Protein AF-A0A7S4I5E7-F1 (afdb_monomer_lite)

Secondary structure (DSSP, 8-state):
---------TTS----------SSSSHHHHHHHHT-SS--EEEEE-S-HHHHHHHHHHHHHHHS-SPPBPPPPHHHH----HHHHHHHH---HHHHHHHHHHHHHTTSB-TT--B-SS--HHHHHHHHHHHHTTSTTHHHHHHHHHHHHHHHHHHTTHHHHHHHGGGS-HHHHHHHHHTT-EEEEETTEEEEEEEBPPSS-SSTT----EEEEEEEE-------TTSPPPPPPTTTTTT-HHHHHHHHHHHHHHHHHHHHHHHHHH--TT-HHHHHHHHHHHHHHHHHHHHHHHHHHHHHHHHHHHHHHHHHHHHH--

Radius of gyration: 22.52 Å; chains: 1; bounding box: 52×60×61 Å

Foldseek 3Di:
DDDFDFDDDPPDPDGDTDDDDDDCDAPVNQCCVQPNDDAQEAEDEDADPLVVLVVQVVCCVVPVDGFAWFDFDQVQFFFDDLVLCCPQLVDDSVVSVVQQVLCCVLVQAPPRRQGDLPQDLVNSLVSSLVRLVPDPCSVRCVVSVVRNSVSSLCRSGVNVCVVQPPLDDSVVSSSCSVSVWDWAAQPSKIKTKIKTDADPDPDPPHRHHIYMYIYIGADFPDQDPVNDGDPQPVQRRHDCPLPVLSVRLSVQLVVLVVQLVVLVVPDDPPDPVSVVSNVVSVVSNVVSSVVNVVCVVVVVVVSHVVSVVVVVVVVVVD

InterPro domains:
  IPR005956 4-hydroxyphenylpyruvate dioxygenase [PTHR11959] (26-259)
  IPR029068 Glyoxalase/Bleomycin resistance protein/Dihydroxybiphenyl dioxygenase [G3DSA:3.10.180.10] (6-111)
  IPR029068 Glyoxalase/Bleomycin resistance protein/Dihydroxybiphenyl dioxygenase [G3DSA:3.10.180.10] (128-261)
  IPR029068 Glyoxalase/Bleomycin resistance protein/Dihydroxybiphenyl dioxygenase [SSF54593] (5-78)
  IPR029068 Glyoxalase/Bleomycin resistance protein/Dihydroxybiphenyl dioxygenase [SSF54593] (143-248)

Structure (mmCIF, N/CA/C/O backbone):
data_AF-A0A7S4I5E7-F1
#
_entry.id   AF-A0A7S4I5E7-F1
#
loop_
_atom_site.group_PDB
_atom_site.id
_atom_site.type_symbol
_atom_site.label_atom_id
_atom_site.label_alt_id
_atom_site.label_comp_id
_atom_site.label_asym_id
_atom_site.label_entity_id
_atom_site.label_seq_id
_atom_site.pdbx_PDB_ins_code
_atom_site.Cartn_x
_atom_site.Cartn_y
_atom_site.Cartn_z
_atom_site.occupancy
_atom_site.B_iso_or_equiv
_atom_site.auth_seq_id
_atom_site.auth_comp_id
_atom_site.auth_asym_id
_atom_site.auth_atom_id
_atom_site.pdbx_PDB_model_num
ATOM 1 N N . HIS A 1 1 ? 25.637 11.571 -1.820 1.00 34.38 1 HIS A N 1
ATOM 2 C CA . HIS A 1 1 ? 24.704 10.483 -2.169 1.00 34.38 1 HIS A CA 1
ATOM 3 C C . HIS A 1 1 ? 24.007 10.862 -3.468 1.00 34.38 1 HIS A C 1
ATOM 5 O O . HIS A 1 1 ? 23.623 12.015 -3.569 1.00 34.38 1 HIS A O 1
ATOM 11 N N . SER A 1 2 ? 23.946 9.930 -4.429 1.00 30.38 2 SER A N 1
ATOM 12 C CA . SER A 1 2 ? 23.277 10.006 -5.747 1.00 30.38 2 SER A CA 1
ATOM 13 C C . SER A 1 2 ? 23.685 11.178 -6.659 1.00 30.38 2 SER A C 1
ATOM 15 O O . SER A 1 2 ? 23.324 12.320 -6.409 1.00 30.38 2 SER A O 1
ATOM 17 N N . GLN A 1 3 ? 24.405 10.905 -7.752 1.00 32.56 3 GLN A N 1
ATOM 18 C CA . GLN A 1 3 ? 24.557 11.865 -8.855 1.00 32.56 3 GLN A CA 1
ATOM 19 C C . GLN A 1 3 ? 23.756 11.366 -10.058 1.00 32.56 3 GLN A C 1
ATOM 21 O O . GLN A 1 3 ? 23.993 10.269 -10.556 1.00 32.56 3 GLN A O 1
ATOM 26 N N . HIS A 1 4 ? 22.787 12.176 -10.483 1.00 36.50 4 HIS A N 1
ATOM 27 C CA . HIS A 1 4 ? 21.969 11.958 -11.669 1.00 36.50 4 HIS A CA 1
ATOM 28 C C . HIS A 1 4 ? 22.672 12.573 -12.884 1.00 36.50 4 HIS A C 1
ATOM 30 O O . HIS A 1 4 ? 23.006 13.755 -12.859 1.00 36.50 4 HIS A O 1
ATOM 36 N N . LEU A 1 5 ? 22.870 11.801 -13.955 1.00 34.06 5 LEU A N 1
ATOM 37 C CA . LEU A 1 5 ? 23.228 12.346 -15.266 1.00 34.06 5 LEU A CA 1
ATOM 38 C C . LEU A 1 5 ? 22.037 12.161 -16.210 1.00 34.06 5 LEU A C 1
ATOM 40 O O . LEU A 1 5 ? 21.668 11.036 -16.534 1.00 34.06 5 LEU A O 1
ATOM 44 N N . MET A 1 6 ? 21.438 13.275 -16.627 1.00 38.25 6 MET A N 1
ATOM 45 C CA . MET A 1 6 ? 20.326 13.332 -17.575 1.00 38.25 6 MET A CA 1
ATOM 46 C C . MET A 1 6 ? 20.884 13.632 -18.973 1.00 38.25 6 MET A C 1
ATOM 48 O O . MET A 1 6 ? 21.495 14.676 -19.184 1.00 38.25 6 MET A O 1
ATOM 52 N N . LEU A 1 7 ? 20.675 12.737 -19.941 1.00 31.12 7 LEU A N 1
ATOM 53 C CA . LEU A 1 7 ? 20.950 13.000 -21.358 1.00 31.12 7 LEU A CA 1
ATOM 54 C C . LEU A 1 7 ? 19.618 13.193 -22.086 1.00 31.12 7 LEU A C 1
ATOM 56 O O . LEU A 1 7 ? 18.922 12.228 -22.384 1.00 31.12 7 LEU A O 1
ATOM 60 N N . VAL A 1 8 ? 19.259 14.449 -22.363 1.00 33.78 8 VAL A N 1
ATOM 61 C CA . VAL A 1 8 ? 18.065 14.805 -23.145 1.00 33.78 8 VAL A CA 1
ATOM 62 C C . VAL A 1 8 ? 18.442 14.901 -24.622 1.00 33.78 8 VAL A C 1
ATOM 64 O O . VAL A 1 8 ? 19.330 15.671 -24.986 1.00 33.78 8 VAL A O 1
ATOM 67 N N . ARG A 1 9 ? 17.745 14.160 -25.495 1.00 29.86 9 ARG A N 1
ATOM 68 C CA . ARG A 1 9 ? 17.663 14.488 -26.930 1.00 29.86 9 ARG A CA 1
ATOM 69 C C . ARG A 1 9 ? 16.256 14.991 -27.273 1.00 29.86 9 ARG A C 1
ATOM 71 O O . ARG A 1 9 ? 15.293 14.473 -26.717 1.00 29.86 9 ARG A O 1
ATOM 78 N N . PRO A 1 10 ? 16.104 15.952 -28.204 1.00 33.91 10 PRO A N 1
ATOM 79 C CA . PRO A 1 10 ? 14.892 16.774 -28.278 1.00 33.91 10 PRO A CA 1
ATOM 80 C C . PRO A 1 10 ? 13.660 16.081 -28.880 1.00 33.91 10 PRO A C 1
ATOM 82 O O . PRO A 1 10 ? 12.556 16.572 -28.698 1.00 33.91 10 PRO A O 1
ATOM 85 N N . ASN A 1 11 ? 13.817 14.954 -29.589 1.00 35.69 11 ASN A N 1
ATOM 86 C CA . ASN A 1 11 ? 12.761 14.434 -30.479 1.00 35.69 11 ASN A CA 1
ATOM 87 C C . ASN A 1 11 ? 12.315 12.985 -30.196 1.00 35.69 11 ASN A C 1
ATOM 89 O O . ASN A 1 11 ? 11.532 12.425 -30.956 1.00 35.69 11 ASN A O 1
ATOM 93 N N . ALA A 1 12 ? 12.794 12.374 -29.113 1.00 41.22 12 ALA A N 1
ATOM 94 C CA . ALA A 1 12 ? 12.283 11.115 -28.573 1.00 41.22 12 ALA A CA 1
ATOM 95 C C . ALA A 1 12 ? 12.592 11.118 -27.073 1.00 41.22 12 ALA A C 1
ATOM 97 O O . ALA A 1 12 ? 13.759 11.240 -26.702 1.00 41.22 12 ALA A O 1
ATOM 98 N N . ALA A 1 13 ? 11.574 11.047 -26.213 1.00 51.12 13 ALA A N 1
ATOM 99 C CA . ALA A 1 13 ? 11.747 11.117 -24.761 1.00 51.12 13 ALA A CA 1
ATOM 100 C C . ALA A 1 13 ? 12.364 9.811 -24.220 1.00 51.12 13 ALA A C 1
ATOM 102 O O . ALA A 1 13 ? 11.679 8.969 -23.648 1.00 51.12 13 ALA A O 1
ATOM 103 N N . ILE A 1 14 ? 13.662 9.619 -24.460 1.00 54.78 14 ILE A N 1
ATOM 104 C CA . ILE A 1 14 ? 14.456 8.519 -23.917 1.00 54.78 14 ILE A CA 1
ATOM 105 C C . ILE A 1 14 ? 15.093 9.014 -22.620 1.00 54.78 14 ILE A C 1
ATOM 107 O O . ILE A 1 14 ? 15.873 9.965 -22.636 1.00 54.78 14 ILE A O 1
ATOM 111 N N . TYR A 1 15 ? 14.781 8.345 -21.513 1.00 55.97 15 TYR A N 1
ATOM 112 C CA . TYR A 1 15 ? 15.416 8.575 -20.219 1.00 55.97 15 TYR A CA 1
ATOM 113 C C . TYR A 1 15 ? 16.341 7.399 -19.909 1.00 55.97 15 TYR A C 1
ATOM 115 O O . TYR A 1 15 ? 15.897 6.253 -19.882 1.00 55.97 15 TYR A O 1
ATOM 123 N N . ILE A 1 16 ? 17.630 7.678 -19.699 1.00 60.75 16 ILE A N 1
ATOM 124 C CA . ILE A 1 16 ? 18.623 6.685 -19.273 1.00 60.75 16 ILE A CA 1
ATOM 125 C C . ILE A 1 16 ? 19.141 7.110 -17.906 1.00 60.75 16 ILE A C 1
ATOM 127 O O . ILE A 1 16 ? 19.668 8.213 -17.764 1.00 60.75 16 ILE A O 1
ATOM 131 N N . TYR A 1 17 ? 19.007 6.223 -16.923 1.00 62.16 17 TYR A N 1
ATOM 132 C CA . TYR A 1 17 ? 19.547 6.412 -15.581 1.00 62.16 17 TYR A CA 1
ATOM 133 C C . TYR A 1 17 ? 20.790 5.551 -15.400 1.00 62.16 17 TYR A C 1
ATOM 135 O O . TYR A 1 17 ? 20.794 4.369 -15.743 1.00 62.16 17 TYR A O 1
ATOM 143 N N . LEU A 1 18 ? 21.842 6.153 -14.849 1.00 57.03 18 LEU A N 1
ATOM 144 C CA . LEU A 1 18 ? 23.072 5.459 -14.492 1.00 57.03 18 LEU A CA 1
ATOM 145 C C . LEU A 1 18 ? 23.229 5.454 -12.972 1.00 57.03 18 LEU A C 1
ATOM 147 O O . LEU A 1 18 ? 23.254 6.512 -12.344 1.00 57.03 18 LEU A O 1
ATOM 151 N N . TYR A 1 19 ? 23.383 4.265 -12.396 1.00 58.91 19 TYR A N 1
ATOM 152 C CA . TYR A 1 19 ? 23.710 4.101 -10.985 1.00 58.91 19 TYR A CA 1
ATOM 153 C C . TYR A 1 19 ? 25.221 3.925 -10.831 1.00 58.91 19 TYR A C 1
ATOM 155 O O . TYR A 1 19 ? 25.800 2.983 -11.367 1.00 58.91 19 TYR A O 1
ATOM 163 N N . ILE A 1 20 ? 25.861 4.834 -10.090 1.00 56.97 20 ILE A N 1
ATOM 164 C CA . ILE A 1 20 ? 27.284 4.745 -9.735 1.00 56.97 20 ILE A CA 1
ATOM 165 C C . ILE A 1 20 ? 27.382 4.405 -8.249 1.00 56.97 20 ILE A C 1
ATOM 167 O O . ILE A 1 20 ? 26.775 5.068 -7.404 1.00 56.97 20 ILE A O 1
ATOM 171 N N . TYR A 1 21 ? 28.133 3.352 -7.935 1.00 59.72 21 TYR A N 1
ATOM 172 C CA . TYR A 1 21 ? 28.206 2.778 -6.598 1.00 59.72 21 TYR A CA 1
ATOM 173 C C . TYR A 1 21 ? 29.503 3.146 -5.862 1.00 59.72 21 TYR A C 1
ATOM 175 O O . TYR A 1 21 ? 30.552 3.270 -6.485 1.00 59.72 21 TYR A O 1
ATOM 183 N N . CYS A 1 22 ? 29.421 3.348 -4.539 1.00 51.34 22 CYS A N 1
ATOM 184 C CA . CYS A 1 22 ? 30.517 3.904 -3.727 1.00 51.34 22 CYS A CA 1
ATOM 185 C C . CYS A 1 22 ? 30.681 3.253 -2.328 1.00 51.34 22 CYS A C 1
ATOM 187 O O . CYS A 1 22 ? 31.358 3.818 -1.473 1.00 51.34 22 CYS A O 1
ATOM 189 N N . ALA A 1 23 ? 30.047 2.105 -2.057 1.00 54.88 23 ALA A N 1
ATOM 190 C CA . ALA A 1 23 ? 30.185 1.348 -0.794 1.00 54.88 23 ALA A CA 1
ATOM 191 C C . ALA A 1 23 ? 30.368 -0.156 -1.101 1.00 54.88 23 ALA A C 1
ATOM 193 O O . ALA A 1 23 ? 30.730 -0.449 -2.225 1.00 54.88 23 ALA A O 1
ATOM 194 N N . SER A 1 24 ? 30.180 -1.101 -0.171 1.00 54.22 24 SER A N 1
ATOM 195 C CA . SER A 1 24 ? 30.329 -2.557 -0.434 1.00 54.22 24 SER A CA 1
ATOM 196 C C . SER A 1 24 ? 29.194 -3.425 0.141 1.00 54.22 24 SER A C 1
ATOM 198 O O . SER A 1 24 ? 29.346 -4.622 0.334 1.00 54.22 24 SER A O 1
ATOM 200 N N . THR A 1 25 ? 28.052 -2.828 0.488 1.00 53.81 25 THR A N 1
ATOM 201 C CA . THR A 1 25 ? 26.982 -3.473 1.278 1.00 53.81 25 THR A CA 1
ATOM 202 C C . THR A 1 25 ? 25.554 -3.177 0.791 1.00 53.81 25 THR A C 1
ATOM 204 O O . THR A 1 25 ? 24.638 -3.080 1.600 1.00 53.81 25 THR A O 1
ATOM 207 N N . ARG A 1 26 ? 25.315 -2.975 -0.514 1.00 61.56 26 ARG A N 1
ATOM 208 C CA . ARG A 1 26 ? 23.957 -2.686 -1.041 1.00 61.56 26 ARG A CA 1
ATOM 209 C C . ARG A 1 26 ? 23.654 -3.435 -2.336 1.00 61.56 26 ARG A C 1
ATOM 211 O O . ARG A 1 26 ? 24.582 -3.796 -3.042 1.00 61.56 26 ARG A O 1
ATOM 218 N N . HIS A 1 27 ? 22.374 -3.548 -2.693 1.00 67.12 27 HIS A N 1
ATOM 219 C CA . HIS A 1 27 ? 21.864 -4.214 -3.907 1.00 67.12 27 HIS A CA 1
ATOM 220 C C . HIS A 1 27 ? 22.622 -3.892 -5.212 1.00 67.12 27 HIS A C 1
ATOM 222 O O . HIS A 1 27 ? 22.814 -4.760 -6.056 1.00 67.12 27 HIS A O 1
ATOM 228 N N . VAL A 1 28 ? 23.076 -2.649 -5.417 1.00 69.31 28 VAL A N 1
ATOM 229 C CA . VAL A 1 28 ? 23.852 -2.296 -6.627 1.00 69.31 28 VAL A CA 1
ATOM 230 C C . VAL A 1 28 ? 25.225 -2.986 -6.640 1.00 69.31 28 VAL A C 1
ATOM 232 O O . VAL A 1 28 ? 25.733 -3.302 -7.708 1.00 69.31 28 VAL A O 1
ATOM 235 N N . HIS A 1 29 ? 25.811 -3.257 -5.470 1.00 72.06 29 HIS A N 1
ATOM 236 C CA . HIS A 1 29 ? 27.037 -4.045 -5.349 1.00 72.06 29 HIS A CA 1
ATOM 237 C C . HIS A 1 29 ? 26.821 -5.482 -5.805 1.00 72.06 29 HIS A C 1
ATOM 239 O O . HIS A 1 29 ? 27.542 -5.919 -6.689 1.00 72.06 29 HIS A O 1
ATOM 245 N N . GLY A 1 30 ? 25.803 -6.158 -5.255 1.00 71.56 30 GLY A N 1
ATOM 246 C CA . GLY A 1 30 ? 25.497 -7.551 -5.591 1.00 71.56 30 GLY A CA 1
ATOM 247 C C . GLY A 1 30 ? 25.260 -7.717 -7.088 1.00 71.56 30 GLY A C 1
ATOM 248 O O . GLY A 1 30 ? 25.891 -8.550 -7.728 1.00 71.56 30 GLY A O 1
ATOM 249 N N . PHE A 1 31 ? 24.471 -6.817 -7.685 1.00 76.88 31 PHE A N 1
ATOM 250 C CA . PHE A 1 31 ? 24.260 -6.808 -9.133 1.00 76.88 31 PHE A CA 1
ATOM 251 C C . PHE A 1 31 ? 25.575 -6.668 -9.924 1.00 76.88 31 PHE A C 1
ATOM 253 O O . PHE A 1 31 ? 25.789 -7.371 -10.909 1.00 76.88 31 PHE A O 1
ATOM 260 N N . LEU A 1 32 ? 26.477 -5.772 -9.508 1.00 82.00 32 LEU A N 1
ATOM 261 C CA . LEU A 1 32 ? 27.775 -5.595 -10.168 1.00 82.00 32 LEU A CA 1
ATOM 262 C C . LEU A 1 32 ? 28.724 -6.783 -9.948 1.00 82.00 32 LEU A C 1
ATOM 264 O O . LEU A 1 32 ? 29.524 -7.065 -10.836 1.00 82.00 32 LEU A O 1
ATOM 268 N N . GLU A 1 33 ? 28.661 -7.453 -8.799 1.00 82.38 33 GLU A N 1
ATOM 269 C CA . GLU A 1 33 ? 29.473 -8.637 -8.500 1.00 82.38 33 GLU A CA 1
ATOM 270 C C . GLU A 1 33 ? 29.021 -9.858 -9.311 1.00 82.38 33 GLU A C 1
ATOM 272 O O . GLU A 1 33 ? 29.860 -10.561 -9.872 1.00 82.38 33 GLU A O 1
ATOM 277 N N . GLU A 1 34 ? 27.710 -10.087 -9.414 1.00 83.00 34 GLU A N 1
ATOM 278 C CA . GLU A 1 34 ? 27.147 -11.274 -10.068 1.00 83.00 34 GLU A CA 1
ATOM 279 C C . GLU A 1 34 ? 26.972 -11.106 -11.586 1.00 83.00 34 GLU A C 1
ATOM 281 O O . GLU A 1 34 ? 27.219 -12.043 -12.353 1.00 83.00 34 GLU A O 1
ATOM 286 N N . ILE A 1 35 ? 26.565 -9.915 -12.043 1.00 84.25 35 ILE A N 1
ATOM 287 C CA . ILE A 1 35 ? 26.250 -9.644 -13.458 1.00 84.25 35 ILE A CA 1
ATOM 288 C C . ILE A 1 35 ? 27.310 -8.763 -14.129 1.00 84.25 35 ILE A C 1
ATOM 290 O O . ILE A 1 35 ? 27.586 -8.923 -15.321 1.00 84.25 35 ILE A O 1
ATOM 294 N N . GLY A 1 36 ? 27.916 -7.834 -13.389 1.00 85.06 36 GLY A N 1
ATOM 295 C CA . GLY A 1 36 ? 28.775 -6.789 -13.948 1.00 85.06 36 GLY A CA 1
ATOM 296 C C . GLY A 1 36 ? 27.988 -5.566 -14.428 1.00 85.06 36 GLY A C 1
ATOM 297 O O . GLY A 1 36 ? 26.861 -5.307 -14.009 1.00 85.06 36 GLY A O 1
ATOM 298 N N . GLN A 1 37 ? 28.595 -4.757 -15.302 1.00 83.56 37 GLN A N 1
ATOM 299 C CA . GLN A 1 37 ? 27.922 -3.579 -15.861 1.00 83.56 37 GLN A CA 1
ATOM 300 C C . GLN A 1 37 ? 26.792 -3.999 -16.808 1.00 83.56 37 GLN A C 1
ATOM 302 O O . GLN A 1 37 ? 27.022 -4.730 -17.770 1.00 83.56 37 GLN A O 1
ATOM 307 N N . GLY A 1 38 ? 25.581 -3.493 -16.575 1.00 85.00 38 GLY A N 1
ATOM 308 C CA . GLY A 1 38 ? 24.421 -3.852 -17.385 1.00 85.00 38 GLY A CA 1
ATOM 309 C C . GLY A 1 38 ? 23.173 -3.033 -17.073 1.00 85.00 38 GLY A C 1
ATOM 310 O O . GLY A 1 38 ? 23.188 -2.120 -16.246 1.00 85.00 38 GLY A O 1
ATOM 311 N N . VAL A 1 39 ? 22.084 -3.366 -17.767 1.00 84.94 39 VAL A N 1
ATOM 312 C CA . VAL A 1 39 ? 20.761 -2.778 -17.525 1.00 84.94 39 VAL A CA 1
ATOM 313 C C . VAL A 1 39 ? 20.154 -3.438 -16.292 1.00 84.94 39 VAL A C 1
ATOM 315 O O . VAL A 1 39 ? 19.868 -4.631 -16.312 1.00 84.94 39 VAL A O 1
ATOM 318 N N . GLN A 1 40 ? 19.946 -2.655 -15.235 1.00 83.75 40 GLN A N 1
ATOM 319 C CA . GLN A 1 40 ? 19.322 -3.143 -14.005 1.00 83.75 40 GLN A CA 1
ATOM 320 C C . GLN A 1 40 ? 17.802 -3.269 -14.145 1.00 83.75 40 GLN A C 1
ATOM 322 O O . GLN A 1 40 ? 17.226 -4.266 -13.726 1.00 83.75 40 GLN A O 1
ATOM 327 N N . HIS A 1 41 ? 17.141 -2.273 -14.734 1.00 86.69 41 HIS A N 1
ATOM 328 C CA . HIS A 1 41 ? 15.711 -2.346 -15.004 1.00 86.69 41 HIS A CA 1
ATOM 329 C C . HIS A 1 41 ? 15.303 -1.512 -16.211 1.00 86.69 41 HIS A C 1
ATOM 331 O O . HIS A 1 41 ? 16.033 -0.624 -16.656 1.00 86.69 41 HIS A O 1
ATOM 337 N N . VAL A 1 42 ? 14.115 -1.815 -16.734 1.00 87.75 42 VAL A N 1
ATOM 338 C CA . VAL A 1 42 ? 13.454 -1.050 -17.794 1.00 87.75 42 VAL A CA 1
ATOM 339 C C . VAL A 1 42 ? 12.090 -0.604 -17.288 1.00 87.75 42 VAL A C 1
ATOM 341 O O . VAL A 1 42 ? 11.285 -1.438 -16.875 1.00 87.75 42 VAL A O 1
ATOM 344 N N . ALA A 1 43 ? 11.836 0.703 -17.348 1.00 87.00 43 ALA A N 1
ATOM 345 C CA . ALA A 1 43 ? 10.553 1.291 -16.995 1.00 87.00 43 ALA A CA 1
ATOM 346 C C . ALA A 1 43 ? 9.640 1.395 -18.222 1.00 87.00 43 ALA A C 1
ATOM 348 O O . ALA A 1 43 ? 10.002 2.009 -19.228 1.00 87.00 43 ALA A O 1
ATOM 349 N N . SER A 1 44 ? 8.443 0.822 -18.130 1.00 89.94 44 SER A N 1
ATOM 350 C CA . SER A 1 44 ? 7.410 0.892 -19.159 1.00 89.94 44 SER A CA 1
ATOM 351 C C . SER A 1 44 ? 6.206 1.682 -18.659 1.00 89.94 44 SER A C 1
ATOM 353 O O . SER A 1 44 ? 5.701 1.454 -17.560 1.00 89.94 44 SER A O 1
ATOM 355 N N . ARG A 1 45 ? 5.717 2.621 -19.470 1.00 88.56 45 ARG A N 1
ATOM 356 C CA . ARG A 1 45 ? 4.509 3.381 -19.143 1.00 88.56 45 ARG A CA 1
ATOM 357 C C . ARG A 1 45 ? 3.260 2.561 -19.461 1.00 88.56 45 ARG A C 1
ATOM 359 O O . ARG A 1 45 ? 3.180 1.947 -20.522 1.00 88.56 45 ARG A O 1
ATOM 366 N N . VAL A 1 46 ? 2.269 2.628 -18.579 1.00 92.50 46 VAL A N 1
ATOM 367 C CA . VAL A 1 46 ? 0.922 2.082 -18.781 1.00 92.50 46 VAL A CA 1
ATOM 368 C C . VAL A 1 46 ? -0.138 3.142 -18.472 1.00 92.50 46 VAL A C 1
ATOM 370 O O . VAL A 1 46 ? 0.118 4.083 -17.719 1.00 92.50 46 VAL A O 1
ATOM 373 N N . ASP A 1 47 ? -1.321 2.993 -19.066 1.00 90.06 47 ASP A N 1
ATOM 374 C CA . ASP A 1 47 ? -2.420 3.957 -18.902 1.00 90.06 47 ASP A CA 1
ATOM 375 C C . ASP A 1 47 ? -3.217 3.733 -17.611 1.00 90.06 47 ASP A C 1
ATOM 377 O O . ASP A 1 47 ? -3.628 4.691 -16.965 1.00 90.06 47 ASP A O 1
ATOM 381 N N . ASP A 1 48 ? -3.398 2.469 -17.223 1.00 94.19 48 ASP A N 1
ATOM 382 C CA . ASP A 1 48 ? -4.097 2.041 -16.009 1.00 94.19 48 ASP A CA 1
ATOM 383 C C . ASP A 1 48 ? -3.236 1.008 -15.275 1.00 94.19 48 ASP A C 1
ATOM 385 O O . ASP A 1 48 ? -3.277 -0.193 -15.567 1.00 94.19 48 ASP A O 1
ATOM 389 N N . LEU A 1 49 ? -2.404 1.492 -14.351 1.00 95.62 49 LEU A N 1
ATOM 390 C CA . LEU A 1 49 ? -1.471 0.664 -13.597 1.00 95.62 49 LEU A CA 1
ATOM 391 C C . LEU A 1 49 ? -2.203 -0.259 -12.624 1.00 95.62 49 LEU A C 1
ATOM 393 O O . LEU A 1 49 ? -1.832 -1.425 -12.513 1.00 95.62 49 LEU A O 1
ATOM 397 N N . VAL A 1 50 ? -3.261 0.223 -11.965 1.00 96.38 50 VAL A N 1
ATOM 398 C CA . VAL A 1 50 ? -4.051 -0.586 -11.024 1.00 96.38 50 VAL A CA 1
ATOM 399 C C . VAL A 1 50 ? -4.663 -1.779 -11.751 1.00 96.38 50 VAL A C 1
ATOM 401 O O . VAL A 1 50 ? -4.451 -2.921 -11.340 1.00 96.38 50 VAL A O 1
ATOM 404 N N . GLY A 1 51 ? -5.356 -1.547 -12.867 1.00 96.88 51 GLY A N 1
ATOM 405 C CA . GLY A 1 51 ? -5.930 -2.629 -13.660 1.00 96.88 51 GLY A CA 1
ATOM 406 C C . GLY A 1 51 ? -4.871 -3.513 -14.315 1.00 96.88 51 GLY A C 1
ATOM 407 O O . GLY A 1 51 ? -5.065 -4.725 -14.405 1.00 96.88 51 GLY A O 1
ATOM 408 N N . PHE A 1 52 ? -3.735 -2.955 -14.749 1.00 96.62 52 PHE A N 1
ATOM 409 C CA . PHE A 1 52 ? -2.617 -3.737 -15.290 1.00 96.62 52 PHE A CA 1
ATOM 410 C C . PHE A 1 52 ? -2.073 -4.743 -14.270 1.00 96.62 52 PHE A C 1
ATOM 412 O O . PHE A 1 52 ? -1.980 -5.935 -14.575 1.00 96.62 52 PHE A O 1
ATOM 419 N N . VAL A 1 53 ? -1.770 -4.285 -13.054 1.00 96.38 53 VAL A N 1
ATOM 420 C CA . VAL A 1 53 ? -1.249 -5.139 -11.979 1.00 96.38 53 VAL A CA 1
ATOM 421 C C . VAL A 1 53 ? -2.300 -6.148 -11.534 1.00 96.38 53 VAL A C 1
ATOM 423 O O . VAL A 1 53 ? -1.981 -7.329 -11.390 1.00 96.38 53 VAL A O 1
ATOM 426 N N . GLN A 1 54 ? -3.559 -5.723 -11.400 1.00 96.06 54 GLN A N 1
ATOM 427 C CA . GLN A 1 54 ? -4.658 -6.608 -11.021 1.00 96.06 54 GLN A CA 1
ATOM 428 C C . GLN A 1 54 ? -4.814 -7.756 -12.026 1.00 96.06 54 GLN A C 1
ATOM 430 O O . GLN A 1 54 ? -4.839 -8.916 -11.622 1.00 96.06 54 GLN A O 1
ATOM 435 N N . ARG A 1 55 ? -4.805 -7.463 -13.335 1.00 95.94 55 ARG A N 1
ATOM 436 C CA . ARG A 1 55 ? -4.831 -8.496 -14.386 1.00 95.94 55 ARG A CA 1
ATOM 437 C C . ARG A 1 55 ? -3.632 -9.437 -14.299 1.00 95.94 55 ARG A C 1
ATOM 439 O O . ARG A 1 55 ? -3.807 -10.641 -14.460 1.00 95.94 55 ARG A O 1
ATOM 446 N N . GLY A 1 56 ? -2.435 -8.912 -14.033 1.00 95.00 56 GLY A N 1
ATOM 447 C CA . GLY A 1 56 ? -1.232 -9.727 -13.846 1.00 95.00 56 GLY A CA 1
ATOM 448 C C . GLY A 1 56 ? -1.337 -10.671 -12.643 1.00 95.00 56 GLY A C 1
ATOM 449 O O . GLY A 1 56 ? -1.039 -11.860 -12.755 1.00 95.00 56 GLY A O 1
ATOM 450 N N . ASN A 1 57 ? -1.821 -10.165 -11.508 1.00 94.81 57 ASN A N 1
ATOM 451 C CA . ASN A 1 57 ? -2.051 -10.955 -10.299 1.00 94.81 57 ASN A CA 1
ATOM 452 C C . ASN A 1 57 ? -3.146 -12.012 -10.499 1.00 94.81 57 ASN A C 1
ATOM 454 O O . ASN A 1 57 ? -2.978 -13.155 -10.070 1.00 94.81 57 ASN A O 1
ATOM 458 N N . ASP A 1 58 ? -4.241 -11.658 -11.172 1.00 95.38 58 ASP A N 1
ATOM 459 C CA . ASP A 1 58 ? -5.333 -12.581 -11.477 1.00 95.38 58 ASP A CA 1
ATOM 460 C C . ASP A 1 58 ? -4.887 -13.687 -12.425 1.00 95.38 58 ASP A C 1
ATOM 462 O O . ASP A 1 58 ? -5.149 -14.858 -12.149 1.00 95.38 58 ASP A O 1
ATOM 466 N N . TYR A 1 59 ? -4.155 -13.336 -13.486 1.00 96.25 59 TYR A N 1
ATOM 467 C CA . TYR A 1 59 ? -3.574 -14.308 -14.405 1.00 96.25 59 TYR A CA 1
ATOM 468 C C . TYR A 1 59 ? -2.694 -15.303 -13.646 1.00 96.25 59 TYR A C 1
ATOM 470 O O . TYR A 1 59 ? -2.947 -16.502 -13.718 1.00 96.25 59 TYR A O 1
ATOM 478 N N . ARG A 1 60 ? -1.755 -14.814 -12.823 1.00 94.38 60 ARG A N 1
ATOM 479 C CA . ARG A 1 60 ? -0.874 -15.666 -12.010 1.00 94.38 60 ARG A CA 1
ATOM 480 C C . ARG A 1 60 ? -1.639 -16.578 -11.062 1.00 94.38 60 ARG A C 1
ATOM 482 O O . ARG A 1 60 ? -1.287 -17.741 -10.913 1.00 94.38 60 ARG A O 1
ATOM 489 N N . ARG A 1 61 ? -2.693 -16.075 -10.421 1.00 93.88 61 ARG A N 1
ATOM 490 C CA . ARG A 1 61 ? -3.534 -16.877 -9.523 1.00 93.88 61 ARG A CA 1
ATOM 491 C C . ARG A 1 61 ? -4.273 -17.997 -10.260 1.00 93.88 61 ARG A C 1
ATOM 493 O O . ARG A 1 61 ? -4.478 -19.055 -9.677 1.00 93.88 61 ARG A O 1
ATOM 500 N N . ILE A 1 62 ? -4.687 -17.761 -11.504 1.00 95.88 62 ILE A N 1
ATOM 501 C CA . ILE A 1 62 ? -5.436 -18.729 -12.316 1.00 95.88 62 ILE A CA 1
ATOM 502 C C . ILE A 1 62 ? -4.503 -19.767 -12.948 1.00 95.88 62 ILE A C 1
ATOM 504 O O . ILE A 1 62 ? -4.825 -20.952 -12.949 1.00 95.88 62 ILE A O 1
ATOM 508 N N . THR A 1 63 ? -3.374 -19.333 -13.508 1.00 96.50 63 THR A N 1
ATOM 509 C CA . T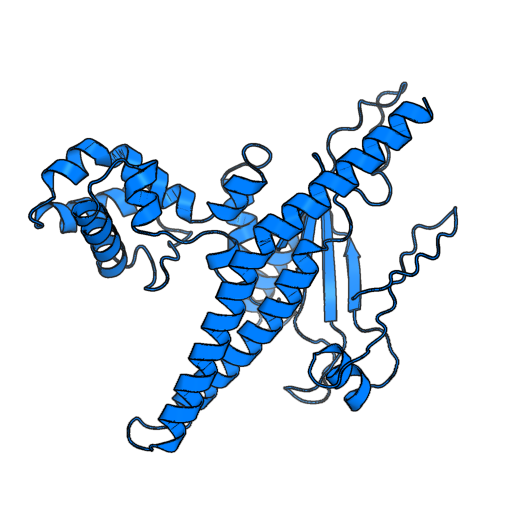HR A 1 63 ? -2.495 -20.187 -14.324 1.00 96.50 63 THR A CA 1
ATOM 510 C C . THR A 1 63 ? -1.298 -20.735 -13.555 1.00 96.50 63 THR A C 1
ATOM 512 O O . THR A 1 63 ? -0.701 -21.715 -13.985 1.00 96.50 63 THR A O 1
ATOM 515 N N . GLY A 1 64 ? -0.929 -20.114 -12.431 1.00 93.00 64 GLY A N 1
ATOM 516 C CA . GLY A 1 64 ? 0.346 -20.356 -11.754 1.00 93.00 64 GLY A CA 1
ATOM 517 C C . GLY A 1 64 ? 1.549 -19.716 -12.459 1.00 93.00 64 GLY A C 1
ATOM 518 O O . GLY A 1 64 ? 2.671 -19.858 -11.983 1.00 93.00 64 GLY A O 1
ATOM 519 N N . GLU A 1 65 ? 1.334 -18.994 -13.564 1.00 90.69 65 GLU A N 1
ATOM 520 C CA . GLU A 1 65 ? 2.383 -18.433 -14.418 1.00 90.69 65 GLU A CA 1
ATOM 521 C C . GLU A 1 65 ? 2.327 -16.900 -14.477 1.00 90.69 65 GLU A C 1
ATOM 523 O O . GLU A 1 65 ? 1.278 -16.283 -14.301 1.00 90.69 65 GLU A O 1
ATOM 528 N N . GLY A 1 66 ? 3.453 -16.263 -14.800 1.00 88.88 66 GLY A N 1
ATOM 529 C CA . GLY A 1 66 ? 3.539 -14.819 -15.032 1.00 88.88 66 GLY A CA 1
ATOM 530 C C . GLY A 1 66 ? 4.427 -14.094 -14.026 1.00 88.88 66 GLY A C 1
ATOM 531 O O . GLY A 1 66 ? 5.176 -14.705 -13.266 1.00 88.88 66 GLY A O 1
ATOM 532 N N . PHE A 1 67 ? 4.367 -12.763 -14.045 1.00 87.94 67 PHE A N 1
ATOM 533 C CA . PHE A 1 67 ? 5.220 -11.936 -13.198 1.00 87.94 67 PHE A CA 1
ATOM 534 C C . PHE A 1 67 ? 4.742 -11.913 -11.744 1.00 87.94 67 PHE A C 1
ATOM 536 O O . PHE A 1 67 ? 3.544 -11.888 -11.441 1.00 87.94 67 PHE A O 1
ATOM 543 N N . THR A 1 68 ? 5.706 -11.848 -10.834 1.00 90.25 68 THR A N 1
ATOM 544 C CA . THR A 1 68 ? 5.490 -11.457 -9.442 1.00 90.25 68 THR A CA 1
ATOM 545 C C . THR A 1 68 ? 5.978 -10.033 -9.242 1.00 90.25 68 THR A C 1
ATOM 547 O O . THR A 1 68 ? 7.016 -9.653 -9.784 1.00 90.25 68 THR A O 1
ATOM 550 N N . PHE A 1 69 ? 5.238 -9.255 -8.461 1.00 91.62 69 PHE A N 1
ATOM 551 C CA . PHE A 1 69 ? 5.620 -7.901 -8.076 1.00 91.62 69 PHE A CA 1
ATOM 552 C C . PHE A 1 69 ? 6.278 -7.905 -6.698 1.00 91.62 69 PHE A C 1
ATOM 554 O O . PHE A 1 69 ? 6.052 -8.822 -5.904 1.00 91.62 69 PHE A O 1
ATOM 561 N N . LEU A 1 70 ? 7.113 -6.901 -6.438 1.00 86.81 70 LEU A N 1
ATOM 562 C CA . LEU A 1 70 ? 7.718 -6.716 -5.126 1.00 86.81 70 LEU A CA 1
ATOM 563 C C . LEU A 1 70 ? 6.647 -6.421 -4.076 1.00 86.81 70 LEU A C 1
ATOM 565 O O . LEU A 1 70 ? 5.665 -5.727 -4.333 1.00 86.81 70 LEU A O 1
ATOM 569 N N . ASN A 1 71 ? 6.869 -6.952 -2.879 1.00 83.50 71 ASN A N 1
ATOM 570 C CA . ASN A 1 71 ? 5.960 -6.805 -1.756 1.00 83.50 71 ASN A CA 1
ATOM 571 C C . ASN A 1 71 ? 6.215 -5.467 -1.051 1.00 83.50 71 ASN A C 1
ATOM 573 O O . ASN A 1 71 ? 7.314 -5.233 -0.544 1.00 83.50 71 ASN A O 1
ATOM 577 N N . ILE A 1 72 ? 5.197 -4.610 -0.982 1.00 84.00 72 ILE A N 1
ATOM 578 C CA . ILE A 1 72 ? 5.265 -3.342 -0.248 1.00 84.00 72 ILE A CA 1
ATOM 579 C C . ILE A 1 72 ? 4.576 -3.513 1.112 1.00 84.00 72 ILE A C 1
ATOM 581 O O . ILE A 1 72 ? 3.427 -3.973 1.157 1.00 84.00 72 ILE A O 1
ATOM 585 N N . PRO A 1 73 ? 5.243 -3.160 2.229 1.00 80.94 73 PRO A N 1
ATOM 586 C CA . PRO A 1 73 ? 4.683 -3.345 3.561 1.00 80.94 73 PRO A CA 1
ATOM 587 C C . PRO A 1 73 ? 3.431 -2.490 3.780 1.00 80.94 73 PRO A C 1
ATOM 589 O O . PRO A 1 73 ? 3.326 -1.358 3.308 1.00 80.94 73 PRO A O 1
ATOM 592 N N . ARG A 1 74 ? 2.489 -3.020 4.566 1.00 86.31 74 ARG A N 1
ATOM 593 C CA . ARG A 1 74 ? 1.211 -2.367 4.894 1.00 86.31 74 ARG A CA 1
ATOM 594 C C . ARG A 1 74 ? 1.372 -0.988 5.533 1.00 86.31 74 ARG A C 1
ATOM 596 O O . ARG A 1 74 ? 0.592 -0.088 5.230 1.00 86.31 74 ARG A O 1
ATOM 603 N N . SER A 1 75 ? 2.410 -0.808 6.342 1.00 80.44 75 SER A N 1
ATOM 604 C CA . SER A 1 75 ? 2.756 0.459 6.992 1.00 80.44 75 SER A CA 1
ATOM 605 C C . SER A 1 75 ? 3.032 1.604 6.015 1.00 80.44 75 SER A C 1
ATOM 607 O O . SER A 1 75 ? 2.765 2.752 6.356 1.00 80.44 75 SER A O 1
ATOM 609 N N . TYR A 1 76 ? 3.482 1.326 4.785 1.00 84.00 76 TYR A N 1
ATOM 610 C CA . TYR A 1 76 ? 3.624 2.363 3.758 1.00 84.00 76 TYR A CA 1
ATOM 611 C C . TYR A 1 76 ? 2.269 3.010 3.426 1.00 84.00 76 TYR A C 1
ATOM 613 O O . TYR A 1 76 ? 2.165 4.227 3.288 1.00 84.00 76 TYR A O 1
ATOM 621 N N . TYR A 1 77 ? 1.214 2.198 3.357 1.00 89.56 77 TYR A N 1
ATOM 622 C CA . TYR A 1 77 ? -0.130 2.634 2.987 1.00 89.56 77 TYR A CA 1
ATOM 623 C C . TYR A 1 77 ? -0.923 3.207 4.155 1.00 89.56 77 TYR A C 1
ATOM 625 O O . TYR A 1 77 ? -1.624 4.212 4.013 1.00 89.56 77 TYR A O 1
ATOM 633 N N . GLY A 1 78 ? -0.823 2.545 5.301 1.00 88.06 78 GLY A N 1
ATOM 634 C CA . GLY A 1 78 ? -1.589 2.844 6.495 1.00 88.06 78 GLY A CA 1
ATOM 635 C C . GLY A 1 78 ? -1.870 1.578 7.296 1.00 88.06 78 GLY A C 1
ATOM 636 O O . GLY A 1 78 ? -2.212 0.524 6.745 1.00 88.06 78 GLY A O 1
ATOM 637 N N . VAL A 1 79 ? -1.714 1.718 8.607 1.00 89.44 79 VAL A N 1
ATOM 638 C CA . VAL A 1 79 ? -2.067 0.734 9.629 1.00 89.44 79 VAL A CA 1
ATOM 639 C C . VAL A 1 79 ? -2.860 1.448 10.713 1.00 89.44 79 VAL A C 1
ATOM 641 O O . VAL A 1 79 ? -2.703 2.651 10.915 1.00 89.44 79 VAL A O 1
ATOM 644 N N . LEU A 1 80 ? -3.751 0.724 11.374 1.00 93.56 80 LEU A N 1
ATOM 645 C CA . LEU A 1 80 ? -4.474 1.216 12.533 1.00 93.56 80 LEU A CA 1
ATOM 646 C C . LEU A 1 80 ? -3.539 1.244 13.747 1.00 93.56 80 LEU A C 1
ATOM 648 O O . LEU A 1 80 ? -2.816 0.283 13.990 1.00 93.56 80 LEU A O 1
ATOM 652 N N . SER A 1 81 ? -3.594 2.318 14.530 1.00 91.12 81 SER A N 1
ATOM 653 C CA . SER A 1 81 ? -2.922 2.408 15.826 1.00 91.12 81 SER A CA 1
ATOM 654 C C . SER A 1 81 ? -3.861 2.979 16.885 1.00 91.12 81 SER A C 1
ATOM 656 O O . SER A 1 81 ? -4.829 3.679 16.562 1.00 91.12 81 SER A O 1
ATOM 658 N N . SER A 1 82 ? -3.558 2.718 18.157 1.00 91.38 82 SER A N 1
ATOM 659 C CA . SER A 1 82 ? -4.286 3.316 19.280 1.00 91.38 82 SER A CA 1
ATOM 660 C C . SER A 1 82 ? -4.204 4.841 19.266 1.00 91.38 82 SER A C 1
ATOM 662 O O . SER A 1 82 ? -5.203 5.504 19.516 1.00 91.38 82 SER A O 1
ATOM 664 N N . GLU A 1 83 ? -3.053 5.407 18.890 1.00 90.88 83 GLU A N 1
ATOM 665 C CA . GLU A 1 83 ? -2.873 6.858 18.733 1.00 90.88 83 GLU A CA 1
ATOM 666 C C . GLU A 1 83 ? -3.837 7.428 17.683 1.00 90.88 83 GLU A C 1
ATOM 668 O O . GLU A 1 83 ? -4.510 8.423 17.930 1.00 90.88 83 GLU A O 1
ATOM 673 N N . MET A 1 84 ? -4.017 6.747 16.545 1.00 91.75 84 MET A N 1
ATOM 674 C CA . MET A 1 84 ? -4.993 7.182 15.542 1.00 91.75 84 MET A CA 1
ATOM 675 C C . MET A 1 84 ? -6.430 7.164 16.070 1.00 91.75 84 MET A C 1
ATOM 677 O O . MET A 1 84 ? -7.204 8.061 15.737 1.00 91.75 84 MET A O 1
ATOM 681 N N . LEU A 1 85 ? -6.804 6.153 16.856 1.00 95.88 85 LEU A N 1
ATOM 682 C CA . LEU A 1 85 ? -8.128 6.064 17.478 1.00 95.88 85 LEU A CA 1
ATOM 683 C C . LEU A 1 85 ? -8.320 7.143 18.554 1.00 95.88 85 LEU A C 1
ATOM 685 O O . LEU A 1 85 ? -9.381 7.766 18.610 1.00 95.88 85 LEU A O 1
ATOM 689 N N . HIS A 1 86 ? -7.289 7.408 19.355 1.00 93.50 86 HIS A N 1
ATOM 690 C CA . HIS A 1 86 ? -7.272 8.485 20.339 1.00 93.50 86 HIS A CA 1
ATOM 691 C C . HIS A 1 86 ? -7.476 9.848 19.665 1.00 93.50 86 HIS A C 1
ATOM 693 O O . HIS A 1 86 ? -8.431 10.558 19.973 1.00 93.50 86 HIS A O 1
ATOM 699 N N . ASP A 1 87 ? -6.652 10.166 18.669 1.00 91.88 87 ASP A N 1
ATOM 700 C CA . ASP A 1 87 ? -6.623 11.490 18.051 1.00 91.88 87 ASP A CA 1
ATOM 701 C C . ASP A 1 87 ? -7.819 11.745 17.130 1.00 91.88 87 ASP A C 1
ATOM 703 O O . ASP A 1 87 ? -8.388 12.838 17.122 1.00 91.88 87 ASP A O 1
ATOM 707 N N . ARG A 1 88 ? -8.208 10.752 16.316 1.00 92.88 88 ARG A N 1
ATOM 708 C CA . ARG A 1 88 ? -9.225 10.943 15.265 1.00 92.88 88 ARG A CA 1
ATOM 709 C C . ARG A 1 88 ? -10.633 10.591 15.710 1.00 92.88 88 ARG A C 1
ATOM 711 O O . ARG A 1 88 ? -11.569 11.254 15.273 1.00 92.88 88 ARG A O 1
ATOM 718 N N . ALA A 1 89 ? -10.790 9.573 16.556 1.00 93.88 89 ALA A N 1
ATOM 719 C CA . ALA A 1 89 ? -12.092 9.196 17.104 1.00 93.88 89 ALA A CA 1
ATOM 720 C C . ALA A 1 89 ? -12.349 9.802 18.495 1.00 93.88 89 ALA A C 1
ATOM 722 O O . ALA A 1 89 ? -13.435 9.617 19.042 1.00 93.88 89 ALA A O 1
ATOM 723 N N . SER A 1 90 ? -11.385 10.558 19.045 1.00 94.44 90 SER A N 1
ATOM 724 C CA . SER A 1 90 ? -11.494 11.203 20.362 1.00 94.44 90 SER A CA 1
ATOM 725 C C . SER A 1 90 ? -11.807 10.211 21.488 1.00 94.44 90 SER A C 1
ATOM 727 O O . SER A 1 90 ? -12.556 10.535 22.410 1.00 94.44 90 SER A O 1
ATOM 729 N N . LEU A 1 91 ? -11.264 8.993 21.390 1.00 95.12 91 LEU A N 1
ATOM 730 C CA . LEU A 1 91 ? -11.358 7.985 22.443 1.00 95.12 91 LEU A CA 1
ATOM 731 C C . LEU A 1 91 ? -10.331 8.261 23.540 1.00 95.12 91 LEU A C 1
ATOM 733 O O . LEU A 1 91 ? -9.240 8.750 23.269 1.00 95.12 91 LEU A O 1
ATOM 737 N N . SER A 1 92 ? -10.619 7.868 24.773 1.00 96.19 92 SER A N 1
ATOM 738 C CA . SER A 1 92 ? -9.604 7.708 25.812 1.00 96.19 92 SER A CA 1
ATOM 739 C C . SER A 1 92 ? -8.542 6.689 25.372 1.00 96.19 92 SER A C 1
ATOM 741 O O . SER A 1 92 ? -8.844 5.761 24.623 1.00 96.19 92 SER A O 1
ATOM 743 N N . SER A 1 93 ? -7.294 6.834 25.837 1.00 95.19 93 SER A N 1
ATOM 744 C CA . SER A 1 93 ? -6.205 5.901 25.480 1.00 95.19 93 SER A CA 1
ATOM 745 C C . SER A 1 93 ? -6.574 4.448 25.795 1.00 95.19 93 SER A C 1
ATOM 747 O O . SER A 1 93 ? -6.359 3.558 24.982 1.00 95.19 93 SER A O 1
ATOM 749 N N . GLU A 1 94 ? -7.208 4.221 26.946 1.00 95.06 94 GLU A N 1
ATOM 750 C CA . GLU A 1 94 ? -7.653 2.897 27.388 1.00 95.06 94 GLU A CA 1
ATOM 751 C C . GLU A 1 94 ? -8.740 2.317 26.470 1.00 95.06 94 GLU A C 1
ATOM 753 O O . GLU A 1 94 ? -8.723 1.126 26.158 1.00 95.06 94 GLU A O 1
ATOM 758 N N . CYS A 1 95 ? -9.689 3.145 26.015 1.00 95.56 95 CYS A N 1
ATOM 759 C CA . CYS A 1 95 ? -10.723 2.705 25.081 1.00 95.56 95 CYS A CA 1
ATOM 760 C C . CYS A 1 95 ? -10.151 2.473 23.676 1.00 95.56 95 CYS A C 1
ATOM 762 O O . CYS A 1 95 ? -10.517 1.496 23.027 1.00 95.56 95 CYS A O 1
ATOM 764 N N . ALA A 1 96 ? -9.208 3.306 23.229 1.00 96.12 96 ALA A N 1
ATOM 765 C CA . ALA A 1 96 ? -8.494 3.115 21.970 1.00 96.12 96 ALA A CA 1
ATOM 766 C C . ALA A 1 96 ? -7.748 1.768 21.936 1.00 96.12 96 ALA A C 1
ATOM 768 O O . ALA A 1 96 ? -7.921 1.008 20.982 1.00 96.12 96 ALA A O 1
ATOM 769 N N . ASP A 1 97 ? -7.009 1.431 22.998 1.00 95.19 97 ASP A N 1
ATOM 770 C CA . ASP A 1 97 ? -6.332 0.135 23.136 1.00 95.19 97 ASP A CA 1
ATOM 771 C C . ASP A 1 97 ? -7.332 -1.030 23.179 1.00 95.19 97 ASP A C 1
ATOM 773 O O . ASP A 1 97 ? -7.138 -2.061 22.529 1.00 95.19 97 ASP A O 1
ATOM 777 N N . ALA A 1 98 ? -8.449 -0.864 23.897 1.00 95.62 98 ALA A N 1
ATOM 778 C CA . ALA A 1 98 ? -9.496 -1.879 23.966 1.00 95.62 98 ALA A CA 1
ATOM 779 C C . ALA A 1 98 ? -10.168 -2.127 22.605 1.00 95.62 98 ALA A C 1
ATOM 781 O O . ALA A 1 98 ? -10.472 -3.279 22.292 1.00 95.62 98 ALA A O 1
ATOM 782 N N . VAL A 1 99 ? -10.389 -1.078 21.805 1.00 96.75 99 VAL A N 1
ATOM 783 C CA . VAL A 1 99 ? -10.935 -1.179 20.443 1.00 96.75 99 VAL A CA 1
ATOM 784 C C . VAL A 1 99 ? -9.925 -1.825 19.500 1.00 96.75 99 VAL A C 1
ATOM 786 O O . VAL A 1 99 ? -10.315 -2.697 18.726 1.00 96.75 99 VAL A O 1
ATOM 789 N N . LEU A 1 100 ? -8.644 -1.449 19.570 1.00 95.50 100 LEU A N 1
ATOM 790 C CA . LEU A 1 100 ? -7.593 -2.061 18.754 1.00 95.50 100 LEU A CA 1
ATOM 791 C C . LEU A 1 100 ? -7.482 -3.566 19.039 1.00 95.50 100 LEU A C 1
ATOM 793 O O . LEU A 1 100 ? -7.564 -4.369 18.113 1.00 95.50 100 LEU A O 1
ATOM 797 N N . SER A 1 101 ? -7.427 -3.955 20.316 1.00 95.19 101 SER A N 1
ATOM 798 C CA . SER A 1 101 ? -7.445 -5.366 20.726 1.00 95.19 101 SER A CA 1
ATOM 799 C C . SER A 1 101 ? -8.709 -6.091 20.247 1.00 95.19 101 SER A C 1
ATOM 801 O O . SER A 1 101 ? -8.621 -7.222 19.783 1.00 95.19 101 SER A O 1
ATOM 803 N N . ALA A 1 102 ? -9.884 -5.456 20.310 1.00 96.12 102 ALA A N 1
ATOM 804 C CA . ALA A 1 102 ? -11.113 -6.055 19.790 1.00 96.12 102 ALA A CA 1
ATOM 805 C C . ALA A 1 102 ? -11.078 -6.242 18.262 1.00 96.12 102 ALA A C 1
ATOM 807 O O . ALA A 1 102 ? -11.642 -7.210 17.753 1.00 96.12 102 ALA A O 1
ATOM 808 N N . CYS A 1 103 ? -10.414 -5.343 17.527 1.00 96.44 103 CYS A N 1
ATOM 809 C CA . CYS A 1 103 ? -10.211 -5.493 16.086 1.00 96.44 103 CYS A CA 1
ATOM 810 C C . CYS A 1 103 ? -9.321 -6.697 15.763 1.00 96.44 103 CYS A C 1
ATOM 812 O O . CYS A 1 103 ? -9.633 -7.442 14.834 1.00 96.44 103 CYS A O 1
ATOM 814 N N . GLU A 1 104 ? -8.247 -6.903 16.526 1.00 94.56 104 GLU A N 1
ATOM 815 C CA . GLU A 1 104 ? -7.369 -8.069 16.378 1.00 94.56 104 GLU A CA 1
ATOM 816 C C . GLU A 1 104 ? -8.105 -9.372 16.719 1.00 94.56 104 GLU A C 1
ATOM 818 O O . GLU A 1 104 ? -8.086 -10.310 15.922 1.00 94.56 104 GLU A O 1
ATOM 823 N N . ASP A 1 105 ? -8.835 -9.407 17.840 1.00 94.44 105 ASP A N 1
ATOM 824 C CA . ASP A 1 105 ? -9.619 -10.573 18.275 1.00 94.44 105 ASP A CA 1
ATOM 825 C C . ASP A 1 105 ? -10.697 -10.968 17.249 1.00 94.44 105 ASP A C 1
ATOM 827 O O . ASP A 1 105 ? -10.972 -12.151 17.041 1.00 94.44 105 ASP A O 1
ATOM 831 N N . ALA A 1 106 ? -11.306 -9.978 16.587 1.00 95.31 106 ALA A N 1
ATOM 832 C CA . ALA A 1 106 ? -12.293 -10.182 15.528 1.00 95.31 106 ALA A CA 1
ATOM 833 C C . ALA A 1 106 ? -11.679 -10.559 14.167 1.00 95.31 106 ALA A C 1
ATOM 835 O O . ALA A 1 106 ? -12.421 -10.820 13.219 1.00 95.31 106 ALA A O 1
ATOM 836 N N . GLY A 1 107 ? -10.349 -10.525 14.029 1.00 94.94 107 GLY A N 1
ATOM 837 C CA . GLY A 1 107 ? -9.668 -10.687 12.744 1.00 94.94 107 GLY A CA 1
ATOM 838 C C . GLY A 1 107 ? -9.924 -9.541 11.756 1.00 94.94 107 GLY A C 1
ATOM 839 O O . GLY A 1 107 ? -9.786 -9.732 10.551 1.00 94.94 107 GLY A O 1
ATOM 840 N N . ILE A 1 108 ? -10.314 -8.356 12.240 1.00 96.88 108 ILE A N 1
ATOM 841 C CA . ILE A 1 108 ? -10.517 -7.149 11.418 1.00 96.88 108 ILE A CA 1
ATOM 842 C C . ILE A 1 108 ? -9.169 -6.582 10.961 1.00 96.88 108 ILE A C 1
ATOM 844 O O . ILE A 1 108 ? -9.052 -6.079 9.839 1.00 96.88 108 ILE A O 1
ATOM 848 N N . CYS A 1 109 ? -8.156 -6.654 11.825 1.00 93.81 109 CYS A N 1
ATOM 849 C CA . CYS A 1 109 ? -6.780 -6.310 11.498 1.00 93.81 109 CYS A CA 1
ATOM 850 C C . CYS A 1 109 ? -5.802 -7.378 11.982 1.00 93.81 109 CYS A C 1
ATOM 852 O O . CYS A 1 109 ? -6.083 -8.127 12.915 1.00 93.81 109 CYS A O 1
ATOM 854 N N . SER A 1 110 ? -4.640 -7.441 11.340 1.00 90.50 110 SER A N 1
ATOM 855 C CA . SER A 1 110 ? -3.501 -8.208 11.844 1.00 90.50 110 SER A CA 1
ATOM 856 C C . SER A 1 110 ? -2.848 -7.520 13.045 1.00 90.50 110 SER A C 1
ATOM 858 O O . SER A 1 110 ? -3.112 -6.355 13.330 1.00 90.50 110 SER A O 1
ATOM 860 N N . SER A 1 111 ? -1.942 -8.237 13.714 1.00 84.44 111 SER A N 1
ATOM 861 C CA . SER A 1 111 ? -1.191 -7.763 14.889 1.00 84.44 111 SER A CA 1
ATOM 862 C C . SER A 1 111 ? -0.271 -6.561 14.629 1.00 84.44 111 SER A C 1
ATOM 864 O O . SER A 1 111 ? 0.313 -6.009 15.551 1.00 84.44 111 SER A O 1
ATOM 866 N N . ASP A 1 112 ? -0.042 -6.207 13.364 1.00 81.06 112 ASP A N 1
ATOM 867 C CA . ASP A 1 112 ? 0.679 -4.998 12.948 1.00 81.06 112 ASP A CA 1
ATOM 868 C C . ASP A 1 112 ? -0.277 -3.837 12.602 1.00 81.06 112 ASP A C 1
ATOM 870 O O . ASP A 1 112 ? 0.150 -2.818 12.060 1.00 81.06 112 ASP A O 1
ATOM 874 N N . GLY A 1 113 ? -1.575 -3.999 12.879 1.00 87.69 113 GLY A N 1
ATOM 875 C CA . GLY A 1 113 ? -2.617 -3.008 12.635 1.00 87.69 113 GLY A CA 1
ATOM 876 C C . GLY A 1 113 ? -3.111 -2.939 11.188 1.00 87.69 113 GLY A C 1
ATOM 877 O O . GLY A 1 113 ? -3.894 -2.044 10.856 1.00 87.69 113 GLY A O 1
ATOM 878 N N . ALA A 1 114 ? -2.692 -3.834 10.285 1.00 91.25 114 ALA A N 1
ATOM 879 C CA . ALA A 1 114 ? -3.193 -3.807 8.912 1.00 91.25 114 ALA A CA 1
ATOM 880 C C . ALA A 1 114 ? -4.647 -4.301 8.836 1.00 91.25 114 ALA A C 1
ATOM 882 O O . ALA A 1 114 ? -4.936 -5.476 9.041 1.00 91.25 114 ALA A O 1
ATOM 883 N N . VAL A 1 115 ? -5.568 -3.389 8.518 1.00 95.75 115 VAL A N 1
ATOM 884 C CA . VAL A 1 115 ? -7.004 -3.684 8.389 1.00 95.75 115 VAL A CA 1
ATOM 885 C C . VAL A 1 115 ? -7.299 -4.408 7.072 1.00 95.75 115 VAL A C 1
ATOM 887 O O . VAL A 1 115 ? -6.799 -4.006 6.016 1.00 95.75 115 VAL A O 1
ATOM 890 N N . ASP A 1 116 ? -8.158 -5.431 7.122 1.00 94.88 116 ASP A N 1
ATOM 891 C CA . ASP A 1 116 ? -8.643 -6.157 5.941 1.00 94.88 116 ASP A CA 1
ATOM 892 C C . ASP A 1 116 ? -9.283 -5.186 4.928 1.00 94.88 116 ASP A C 1
ATOM 894 O O . ASP A 1 116 ? -10.095 -4.325 5.271 1.00 94.88 116 ASP A O 1
ATOM 898 N N . LEU A 1 117 ? -8.907 -5.315 3.654 1.00 94.62 117 LEU A N 1
ATOM 899 C CA . LEU A 1 117 ? -9.377 -4.466 2.560 1.00 94.62 117 LEU A CA 1
ATOM 900 C C . LEU A 1 117 ? -10.778 -4.834 2.050 1.00 94.62 117 LEU A C 1
ATOM 902 O O . LEU A 1 117 ? -11.382 -4.034 1.336 1.00 94.62 117 LEU A O 1
ATOM 906 N N . VAL A 1 118 ? -11.266 -6.039 2.350 1.00 93.81 118 VAL A N 1
ATOM 907 C CA . VAL A 1 118 ? -12.516 -6.600 1.813 1.00 93.81 118 VAL A CA 1
ATOM 908 C C . VAL A 1 118 ? -13.667 -6.479 2.809 1.00 93.81 118 VAL A C 1
ATOM 910 O O . VAL A 1 118 ? -14.824 -6.395 2.394 1.00 93.81 118 VAL A O 1
ATOM 913 N N . ILE A 1 119 ? -13.378 -6.423 4.112 1.00 94.44 119 ILE A N 1
ATOM 914 C CA . ILE A 1 119 ? -14.425 -6.324 5.132 1.00 94.44 119 ILE A CA 1
ATOM 915 C C . ILE A 1 119 ? -15.249 -5.036 4.956 1.00 94.44 119 ILE A C 1
ATOM 917 O O . ILE A 1 119 ? -14.717 -3.949 4.701 1.00 94.44 119 ILE A O 1
ATOM 921 N N . SER A 1 120 ? -16.573 -5.147 5.058 1.00 95.94 120 SER A N 1
ATOM 922 C CA . SER A 1 120 ? -17.479 -4.006 4.912 1.00 95.94 120 SER A CA 1
ATOM 923 C C . SER A 1 120 ? -17.563 -3.198 6.207 1.00 95.94 120 SER A C 1
ATOM 925 O O . SER A 1 120 ? -17.375 -3.730 7.300 1.00 95.94 120 SER A O 1
ATOM 927 N N . ARG A 1 121 ? -17.915 -1.911 6.101 1.00 96.06 121 ARG A N 1
ATOM 928 C CA . ARG A 1 121 ? -18.142 -1.039 7.269 1.00 96.06 121 ARG A CA 1
ATOM 929 C C . ARG A 1 121 ? -19.174 -1.624 8.240 1.00 96.06 121 ARG A C 1
ATOM 931 O O . ARG A 1 121 ? -18.997 -1.535 9.449 1.00 96.06 121 ARG A O 1
ATOM 938 N N . GLU A 1 122 ? -20.239 -2.218 7.708 1.00 96.44 122 GLU A N 1
ATOM 939 C CA . GLU A 1 122 ? -21.275 -2.881 8.503 1.00 96.44 122 GLU A CA 1
ATOM 940 C C . GLU A 1 122 ? -20.741 -4.146 9.186 1.00 96.44 122 GLU A C 1
ATOM 942 O O . GLU A 1 122 ? -20.980 -4.343 10.372 1.00 96.44 122 GLU A O 1
ATOM 947 N N . GLY A 1 123 ? -19.948 -4.955 8.473 1.00 95.88 123 GLY A N 1
ATOM 948 C CA . GLY A 1 123 ? -19.300 -6.140 9.037 1.00 95.88 123 GLY A CA 1
ATOM 949 C C . GLY A 1 123 ? -18.365 -5.799 10.198 1.00 95.88 123 GLY A C 1
ATOM 950 O O . GLY A 1 123 ? -18.446 -6.432 11.247 1.00 95.88 123 GLY A O 1
ATOM 951 N N . VAL A 1 124 ? -17.549 -4.748 10.047 1.00 95.75 124 VAL A N 1
ATOM 952 C CA . VAL A 1 124 ? -16.700 -4.211 11.127 1.00 95.75 124 VAL A CA 1
ATOM 953 C C . VAL A 1 124 ? -17.556 -3.754 12.310 1.00 95.75 124 VAL A C 1
ATOM 955 O O . VAL A 1 124 ? -17.257 -4.094 13.450 1.00 95.75 124 VAL A O 1
ATOM 958 N N . GLY A 1 125 ? -18.633 -3.006 12.046 1.00 96.25 125 GLY A N 1
ATOM 959 C CA . GLY A 1 125 ? -19.549 -2.525 13.080 1.00 96.25 125 GLY A CA 1
ATOM 960 C C . GLY A 1 125 ? -20.164 -3.657 13.897 1.00 96.25 125 GLY A C 1
ATOM 961 O O . GLY A 1 125 ? -20.085 -3.624 15.119 1.00 96.25 125 GLY A O 1
ATOM 962 N N . ASN A 1 126 ? -20.707 -4.675 13.230 1.00 95.88 126 ASN A N 1
ATOM 963 C CA . ASN A 1 126 ? -21.349 -5.811 13.890 1.00 95.88 126 ASN A CA 1
ATOM 964 C C . ASN A 1 126 ? -20.352 -6.634 14.720 1.00 95.88 126 ASN A C 1
ATOM 966 O O . ASN A 1 126 ? -20.655 -7.005 15.853 1.00 95.88 126 ASN A O 1
ATOM 970 N N . ALA A 1 127 ? -19.154 -6.886 14.181 1.00 95.50 127 ALA A N 1
ATOM 971 C CA . ALA A 1 127 ? -18.110 -7.626 14.885 1.00 95.50 127 ALA A CA 1
ATOM 972 C C . ALA A 1 127 ? -17.622 -6.878 16.138 1.00 95.50 127 ALA A C 1
ATOM 974 O O . ALA A 1 127 ? -17.470 -7.474 17.205 1.00 95.50 127 ALA A O 1
ATOM 975 N N . LEU A 1 128 ? -17.432 -5.558 16.037 1.00 95.62 128 LEU A N 1
ATOM 976 C CA . LEU A 1 128 ? -17.035 -4.747 17.186 1.00 95.62 128 LEU A CA 1
ATOM 977 C C . LEU A 1 128 ? -18.152 -4.604 18.217 1.00 95.62 128 LEU A C 1
ATOM 979 O O . LEU A 1 128 ? -17.856 -4.673 19.404 1.00 95.62 128 LEU A O 1
ATOM 983 N N . ASP A 1 129 ? -19.415 -4.466 17.810 1.00 95.06 129 ASP A N 1
ATOM 984 C CA . ASP A 1 129 ? -20.541 -4.425 18.751 1.00 95.06 129 ASP A CA 1
ATOM 985 C C . ASP A 1 129 ? -20.602 -5.693 19.615 1.00 95.06 129 ASP A C 1
ATOM 987 O O . ASP A 1 129 ? -20.808 -5.619 20.830 1.00 95.06 129 ASP A O 1
ATOM 991 N N . GLU A 1 130 ? -20.390 -6.865 19.012 1.00 93.62 130 GLU A N 1
ATOM 992 C CA . GLU A 1 130 ? -20.432 -8.147 19.719 1.00 93.62 130 GLU A CA 1
ATOM 993 C C . GLU A 1 130 ? -19.340 -8.267 20.796 1.00 93.62 130 GLU A C 1
ATOM 995 O O . GLU A 1 130 ? -19.578 -8.838 21.868 1.00 93.62 130 GLU A O 1
ATOM 1000 N N . ILE A 1 131 ? -18.148 -7.734 20.523 1.00 94.00 131 ILE A N 1
ATOM 1001 C CA . ILE A 1 131 ? -16.997 -7.810 21.431 1.00 94.00 131 ILE A CA 1
ATOM 1002 C C . ILE A 1 131 ? -17.038 -6.674 22.456 1.00 94.00 131 ILE A C 1
ATOM 1004 O O . ILE A 1 131 ? -16.905 -6.916 23.657 1.00 94.00 131 ILE A O 1
ATOM 1008 N N . MET A 1 132 ? -17.250 -5.437 22.005 1.00 93.56 132 MET A N 1
ATOM 1009 C CA . MET A 1 132 ? -17.190 -4.241 22.848 1.00 93.56 132 MET A CA 1
ATOM 1010 C C . MET A 1 132 ? -18.365 -4.144 23.820 1.00 93.56 132 MET A C 1
ATOM 1012 O O . MET A 1 132 ? -18.181 -3.627 24.918 1.00 93.56 132 MET A O 1
ATOM 1016 N N . SER A 1 133 ? -19.537 -4.705 23.491 1.00 88.88 133 SER A N 1
ATOM 1017 C CA . SER A 1 133 ? -20.678 -4.777 24.425 1.00 88.88 133 SER A CA 1
ATOM 1018 C C . SER A 1 133 ? -20.386 -5.583 25.696 1.00 88.88 133 SER A C 1
ATOM 1020 O O . SER A 1 133 ? -21.073 -5.416 26.701 1.00 88.88 133 SER A O 1
ATOM 1022 N N . LYS A 1 134 ? -19.360 -6.441 25.669 1.00 88.69 134 LYS A N 1
ATOM 1023 C CA . LYS A 1 134 ? -18.925 -7.265 26.806 1.00 88.69 134 LYS A CA 1
ATOM 1024 C C . LYS A 1 134 ? -17.744 -6.651 27.572 1.00 88.69 134 LYS A C 1
ATOM 1026 O O . LYS A 1 134 ? -17.338 -7.216 28.584 1.00 88.69 134 LYS A O 1
ATOM 1031 N N . ARG A 1 135 ? -17.168 -5.537 27.098 1.00 88.31 135 ARG A N 1
ATOM 1032 C CA . ARG A 1 135 ? -15.991 -4.881 27.697 1.00 88.31 135 ARG A CA 1
ATOM 1033 C C . ARG A 1 135 ? -16.403 -3.687 28.564 1.00 88.31 135 ARG A C 1
ATOM 1035 O O . ARG A 1 135 ? -17.381 -3.005 28.278 1.00 88.31 135 ARG A O 1
ATOM 1042 N N . GLU A 1 136 ? -15.606 -3.390 29.590 1.00 79.62 136 GLU A N 1
ATOM 1043 C CA . GLU A 1 136 ? -15.877 -2.327 30.581 1.00 79.62 136 GLU A CA 1
ATOM 1044 C C . GLU A 1 136 ? -16.017 -0.914 29.974 1.00 79.62 136 GLU A C 1
ATOM 1046 O O . GLU A 1 136 ? -16.651 -0.047 30.568 1.00 79.62 136 GLU A O 1
ATOM 1051 N N . ARG A 1 137 ? -15.465 -0.675 28.776 1.00 81.50 137 ARG A N 1
ATOM 1052 C CA . ARG A 1 137 ? -15.507 0.613 28.054 1.00 81.50 137 ARG A CA 1
ATOM 1053 C C . ARG A 1 137 ? -16.500 0.640 26.881 1.00 81.50 137 ARG A C 1
ATOM 1055 O O . ARG A 1 137 ? -16.412 1.511 26.018 1.00 81.50 137 ARG A O 1
ATOM 1062 N N . GLY A 1 138 ? -17.449 -0.298 26.837 1.00 84.12 138 GLY A N 1
ATOM 1063 C CA . GLY A 1 138 ? -18.421 -0.408 25.745 1.00 84.12 138 GLY A CA 1
ATOM 1064 C C . GLY A 1 138 ? -19.265 0.854 25.520 1.00 84.12 138 GLY A C 1
ATOM 1065 O O . GLY A 1 138 ? -19.573 1.176 24.377 1.00 84.12 138 GLY A O 1
ATOM 1066 N N . GLU A 1 139 ? -19.591 1.610 26.575 1.00 90.88 139 GLU A N 1
ATOM 1067 C CA . 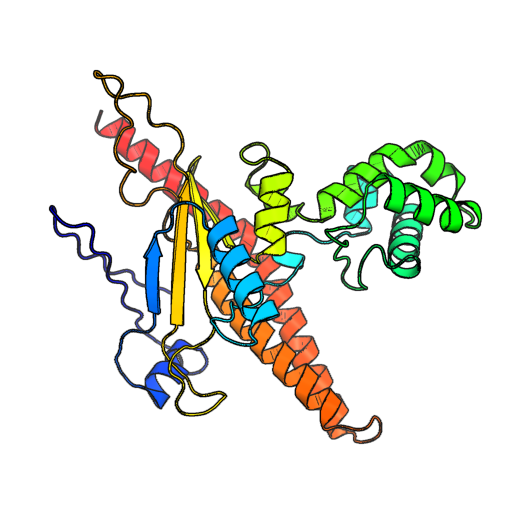GLU A 1 139 ? -20.414 2.829 26.474 1.00 90.88 139 GLU A CA 1
ATOM 1068 C C . GLU A 1 139 ? -19.734 3.944 25.662 1.00 90.88 139 GLU A C 1
ATOM 1070 O O . GLU A 1 139 ? -20.361 4.538 24.785 1.00 90.88 139 GLU A O 1
ATOM 1075 N N . GLU A 1 140 ? -18.439 4.181 25.897 1.00 94.44 140 GLU A N 1
ATOM 1076 C CA . GLU A 1 140 ? -17.651 5.188 25.172 1.00 94.44 140 GLU A CA 1
ATOM 1077 C C . GLU A 1 140 ? -17.525 4.822 23.686 1.00 94.44 140 GLU A C 1
ATOM 1079 O O . GLU A 1 140 ? -17.719 5.665 22.806 1.00 94.44 140 GLU A O 1
ATOM 1084 N N . TYR A 1 141 ? -17.279 3.538 23.399 1.00 94.75 141 TYR A N 1
ATOM 1085 C CA . TYR A 1 141 ? -17.288 3.024 22.031 1.00 94.75 141 TYR A CA 1
ATOM 1086 C C . TYR A 1 141 ? -18.641 3.255 21.350 1.00 94.75 141 TYR A C 1
ATOM 1088 O O . TYR A 1 141 ? -18.669 3.724 20.216 1.00 94.75 141 TYR A O 1
ATOM 1096 N N . VAL A 1 142 ? -19.759 2.959 22.021 1.00 94.62 142 VAL A N 1
ATOM 1097 C CA . VAL A 1 142 ? -21.103 3.136 21.448 1.00 94.62 142 VAL A CA 1
ATOM 1098 C C . VAL A 1 142 ? -21.371 4.604 21.111 1.00 94.62 142 VAL A C 1
ATOM 1100 O O . VAL A 1 142 ? -21.904 4.886 20.036 1.00 94.62 142 VAL A O 1
ATOM 1103 N N . GLU A 1 143 ? -20.959 5.541 21.970 1.00 95.88 143 GLU A N 1
ATOM 1104 C CA . GLU A 1 143 ? -21.092 6.979 21.704 1.00 95.88 143 GLU A CA 1
ATOM 1105 C C . GLU A 1 143 ? -20.272 7.414 20.477 1.00 95.88 143 GLU A C 1
ATOM 1107 O O . GLU A 1 143 ? -20.771 8.144 19.617 1.00 95.88 143 GLU A O 1
ATOM 1112 N N . LYS A 1 144 ? -19.022 6.943 20.366 1.00 96.50 144 LYS A N 1
ATOM 1113 C CA . LYS A 1 144 ? -18.075 7.335 19.304 1.00 96.50 144 LYS A CA 1
ATOM 1114 C C . LYS A 1 144 ? -18.026 6.374 18.119 1.00 96.50 144 LYS A C 1
ATOM 1116 O O . LYS A 1 144 ? -17.177 6.512 17.239 1.00 96.50 144 LYS A O 1
ATOM 1121 N N . LYS A 1 145 ? -18.955 5.421 18.040 1.00 95.94 145 LYS A N 1
ATOM 1122 C CA . LYS A 1 145 ? -18.922 4.306 17.082 1.00 95.94 145 LYS A CA 1
ATOM 1123 C C . LYS A 1 145 ? -18.721 4.760 15.643 1.00 95.94 145 LYS A C 1
ATOM 1125 O O . LYS A 1 145 ? -17.949 4.158 14.901 1.00 95.94 145 LYS A O 1
ATOM 1130 N N . LYS A 1 146 ? -19.409 5.826 15.232 1.00 97.19 146 LYS A N 1
ATOM 1131 C CA . LYS A 1 146 ? -19.306 6.358 13.868 1.00 97.19 146 LYS A CA 1
ATOM 1132 C C . LYS A 1 146 ? -17.879 6.809 13.539 1.00 97.19 146 LYS A C 1
ATOM 1134 O O . LYS A 1 146 ? -17.379 6.469 12.469 1.00 97.19 146 LYS A O 1
ATOM 1139 N N . ASP A 1 147 ? -17.239 7.535 14.450 1.00 97.44 147 ASP A N 1
ATOM 1140 C CA . ASP A 1 147 ? -15.897 8.091 14.253 1.00 97.44 147 ASP A CA 1
ATOM 1141 C C . ASP A 1 147 ? -14.823 7.000 14.345 1.00 97.44 147 ASP A C 1
ATOM 1143 O O . ASP A 1 147 ? -13.854 7.007 13.582 1.00 97.44 147 ASP A O 1
ATOM 1147 N N . VAL A 1 148 ? -15.046 5.997 15.200 1.00 97.38 148 VAL A N 1
ATOM 1148 C CA . VAL A 1 148 ? -14.235 4.773 15.260 1.00 97.38 148 VAL A CA 1
ATOM 1149 C C . VAL A 1 148 ? -14.286 4.024 13.930 1.00 97.38 148 VAL A C 1
ATOM 1151 O O . VAL A 1 148 ? -13.241 3.723 13.356 1.00 97.38 148 VAL A O 1
ATOM 1154 N N . LEU A 1 149 ? -15.485 3.771 13.393 1.00 97.62 149 LEU A N 1
ATOM 1155 C CA . LEU A 1 149 ? -15.646 3.087 12.107 1.00 97.62 149 LEU A CA 1
ATOM 1156 C C . LEU A 1 149 ? -15.037 3.886 10.952 1.00 97.62 149 LEU A C 1
ATOM 1158 O O . LEU A 1 149 ? -14.395 3.306 10.082 1.00 97.62 149 LEU A O 1
ATOM 1162 N N . GLU A 1 150 ? -15.195 5.207 10.936 1.00 96.62 150 GLU A N 1
ATOM 1163 C CA . GLU A 1 150 ? -14.569 6.056 9.920 1.00 96.62 150 GLU A CA 1
ATOM 1164 C C . GLU A 1 150 ? -13.035 5.993 9.999 1.00 96.62 150 GLU A C 1
ATOM 1166 O O . GLU A 1 150 ? -12.365 5.827 8.978 1.00 96.62 150 GLU A O 1
ATOM 1171 N N . THR A 1 151 ? -12.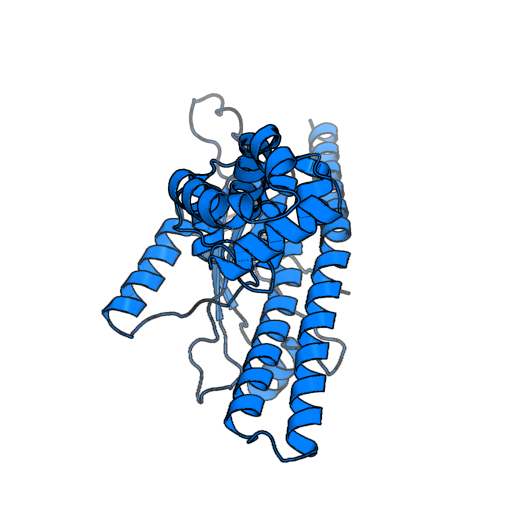477 6.052 11.211 1.00 96.81 151 THR A N 1
ATOM 1172 C CA . THR A 1 151 ? -11.031 5.946 11.448 1.00 96.81 151 THR A CA 1
ATOM 1173 C C . THR A 1 151 ? -10.490 4.582 11.019 1.00 96.81 151 THR A C 1
ATOM 1175 O O . THR A 1 151 ? -9.457 4.523 10.353 1.00 96.81 151 THR A O 1
ATOM 1178 N N . LEU A 1 152 ? -11.214 3.502 11.323 1.00 96.94 152 LEU A N 1
ATOM 1179 C CA . LEU A 1 152 ? -10.894 2.130 10.917 1.00 96.94 152 LEU A CA 1
ATOM 1180 C C . LEU A 1 152 ? -10.885 1.946 9.400 1.00 96.94 152 LEU A C 1
ATOM 1182 O O . LEU A 1 152 ? -9.952 1.374 8.846 1.00 96.94 152 LEU A O 1
ATOM 1186 N N . MET A 1 153 ? -11.914 2.433 8.708 1.00 97.00 153 MET A N 1
ATOM 1187 C CA . MET A 1 153 ? -11.982 2.297 7.251 1.00 97.00 153 MET A CA 1
ATOM 1188 C C . MET A 1 153 ? -10.865 3.103 6.580 1.00 97.00 153 MET A C 1
ATOM 1190 O O . MET A 1 153 ? -10.196 2.609 5.672 1.00 97.00 153 MET A O 1
ATOM 1194 N N . ARG A 1 154 ? -10.602 4.315 7.086 1.00 95.56 154 ARG A N 1
ATOM 1195 C CA . ARG A 1 154 ? -9.557 5.202 6.569 1.00 95.56 154 ARG A CA 1
ATOM 1196 C C . ARG A 1 154 ? -8.146 4.712 6.881 1.00 95.56 154 ARG A C 1
ATOM 1198 O O . ARG A 1 154 ? -7.232 5.013 6.116 1.00 95.56 154 ARG A O 1
ATOM 1205 N N . SER A 1 155 ? -7.938 3.954 7.962 1.00 95.94 155 SER A N 1
ATOM 1206 C CA . SER A 1 155 ? -6.609 3.441 8.330 1.00 95.94 155 SER A CA 1
ATOM 1207 C C . SER A 1 155 ? -6.006 2.537 7.252 1.00 95.94 155 SER A C 1
ATOM 1209 O O . SER A 1 155 ? -4.790 2.546 7.079 1.00 95.94 155 SER A O 1
ATOM 1211 N N . ARG A 1 156 ? -6.838 1.874 6.432 1.00 96.31 156 ARG A N 1
ATOM 1212 C CA . ARG A 1 156 ? -6.422 1.054 5.274 1.00 96.31 156 ARG A CA 1
ATOM 1213 C C . ARG A 1 156 ? -5.494 1.774 4.296 1.00 96.31 156 ARG A C 1
ATOM 1215 O O . ARG A 1 156 ? -4.742 1.113 3.580 1.00 96.31 156 ARG A O 1
ATOM 1222 N N . TYR A 1 157 ? -5.590 3.098 4.231 1.00 95.50 157 TYR A N 1
ATOM 1223 C CA . TYR A 1 157 ? -4.825 3.952 3.328 1.00 95.50 157 TYR A CA 1
ATOM 1224 C C . TYR A 1 157 ? -4.477 5.303 3.976 1.00 95.50 157 TYR A C 1
ATOM 1226 O O . TYR A 1 157 ? -4.286 6.297 3.279 1.00 95.50 157 TYR A O 1
ATOM 1234 N N . ALA A 1 158 ? -4.408 5.379 5.311 1.00 91.94 158 ALA A N 1
ATOM 1235 C CA . ALA A 1 158 ? -4.301 6.656 6.022 1.00 91.94 158 ALA A CA 1
ATOM 1236 C C . ALA A 1 158 ? -3.033 7.452 5.694 1.00 91.94 158 ALA A C 1
ATOM 1238 O O . ALA A 1 158 ? -3.099 8.683 5.646 1.00 91.94 158 ALA A O 1
ATOM 1239 N N . ASN A 1 159 ? -1.909 6.777 5.442 1.00 86.50 159 ASN A N 1
ATOM 1240 C CA . ASN A 1 159 ? -0.654 7.441 5.097 1.00 86.50 159 ASN A CA 1
ATOM 1241 C C . ASN A 1 159 ? -0.715 7.986 3.668 1.00 86.50 159 ASN A C 1
ATOM 1243 O O . ASN A 1 159 ? -0.361 9.144 3.444 1.00 86.50 159 ASN A O 1
ATOM 1247 N N . LEU A 1 160 ? -1.275 7.215 2.726 1.00 88.88 160 LEU A N 1
ATOM 1248 C CA . LEU A 1 160 ? -1.547 7.720 1.378 1.00 88.88 160 LEU A CA 1
ATOM 1249 C C . LEU A 1 160 ? -2.543 8.883 1.395 1.00 88.88 160 LEU A C 1
ATOM 1251 O O . LEU A 1 160 ? -2.324 9.871 0.704 1.00 88.88 160 LEU A O 1
ATOM 1255 N N . TYR A 1 161 ? -3.608 8.804 2.197 1.00 89.94 161 TYR A N 1
ATOM 1256 C CA . TYR A 1 161 ? -4.586 9.887 2.310 1.00 89.94 161 TYR A CA 1
ATOM 1257 C C . TYR A 1 161 ? -3.969 11.156 2.897 1.00 89.94 161 TYR A C 1
ATOM 1259 O O . TYR A 1 161 ? -4.311 12.252 2.473 1.00 89.94 161 TYR A O 1
ATOM 1267 N N . SER A 1 162 ? -3.043 11.034 3.851 1.00 85.31 162 SER A N 1
ATOM 1268 C CA . SER A 1 162 ? -2.313 12.188 4.389 1.00 85.31 162 SER A CA 1
ATOM 1269 C C . SER A 1 162 ? -1.547 12.937 3.292 1.00 85.31 162 SER A C 1
ATOM 1271 O O . SER A 1 162 ? -1.523 14.168 3.282 1.00 85.31 162 SER A O 1
ATOM 1273 N N . LEU A 1 163 ? -0.979 12.184 2.344 1.00 80.44 163 LEU A N 1
ATOM 1274 C CA . LEU A 1 163 ? -0.192 12.702 1.231 1.00 80.44 163 LEU A CA 1
ATOM 1275 C C . LEU A 1 163 ? -1.057 13.258 0.091 1.00 80.44 163 LEU A C 1
ATOM 1277 O O . LEU A 1 163 ? -0.795 14.341 -0.420 1.00 80.44 163 LEU A O 1
ATOM 1281 N N . LEU A 1 164 ? -2.066 12.497 -0.325 1.00 83.75 164 LEU A N 1
ATOM 1282 C CA . LEU A 1 164 ? -2.801 12.721 -1.571 1.00 83.75 164 LEU A CA 1
ATOM 1283 C C . LEU A 1 164 ? -4.177 13.351 -1.344 1.00 83.75 164 LEU A C 1
ATOM 1285 O O . LEU A 1 164 ? -4.743 13.926 -2.269 1.00 83.75 164 LEU A O 1
ATOM 1289 N N . LYS A 1 165 ? -4.710 13.283 -0.124 1.00 86.56 165 LYS A N 1
ATOM 1290 C CA . LYS A 1 165 ? -6.012 13.834 0.270 1.00 86.56 165 LYS A CA 1
ATOM 1291 C C . LYS A 1 165 ? -7.121 13.481 -0.724 1.00 86.56 165 LYS A C 1
ATOM 1293 O O . LYS A 1 165 ? -7.360 12.309 -0.999 1.00 86.56 165 LYS A O 1
ATOM 1298 N N . ASP A 1 166 ? -7.791 14.482 -1.272 1.00 84.81 166 ASP A N 1
ATOM 1299 C CA . ASP A 1 166 ? -8.969 14.297 -2.113 1.00 84.81 166 ASP A CA 1
ATOM 1300 C C . ASP A 1 166 ? -8.615 14.195 -3.609 1.00 84.81 166 ASP A C 1
ATOM 1302 O O . ASP A 1 166 ? -9.505 14.188 -4.453 1.00 84.81 166 ASP A O 1
ATOM 1306 N N . ASN A 1 167 ? -7.323 14.062 -3.953 1.00 80.19 167 ASN A N 1
ATOM 1307 C CA . ASN A 1 167 ? -6.887 13.819 -5.335 1.00 80.19 167 ASN A CA 1
ATOM 1308 C C . ASN A 1 167 ? -7.320 12.442 -5.864 1.00 80.19 167 ASN A C 1
ATOM 1310 O O . ASN A 1 167 ? -7.311 12.219 -7.072 1.00 80.19 167 ASN A O 1
ATOM 1314 N N . LEU A 1 168 ? -7.672 11.504 -4.979 1.00 87.38 168 LEU A N 1
ATOM 1315 C CA . LEU A 1 168 ? -8.089 10.150 -5.331 1.00 87.38 168 LEU A CA 1
ATOM 1316 C C . LEU A 1 168 ? -9.366 9.760 -4.585 1.00 87.38 168 LEU A C 1
ATOM 1318 O O . LEU A 1 168 ? -9.581 10.147 -3.437 1.00 87.38 168 LEU A O 1
ATOM 1322 N N . SER A 1 169 ? -10.194 8.940 -5.232 1.00 92.31 169 SER A N 1
ATOM 1323 C CA . SER A 1 169 ? -11.334 8.293 -4.584 1.00 92.31 169 SER A CA 1
ATOM 1324 C C . SER A 1 169 ? -10.874 7.177 -3.639 1.00 92.31 169 SER A C 1
ATOM 1326 O O . SER A 1 169 ? -9.783 6.619 -3.787 1.00 92.31 169 SER A O 1
ATOM 1328 N N . GLU A 1 170 ? -11.732 6.798 -2.689 1.00 92.75 170 GLU A N 1
ATOM 1329 C CA . GLU A 1 170 ? -11.497 5.638 -1.815 1.00 92.75 170 GLU A CA 1
ATOM 1330 C C . GLU A 1 170 ? -11.246 4.354 -2.623 1.00 92.75 170 GLU A C 1
ATOM 1332 O O . GLU A 1 170 ? -10.345 3.584 -2.296 1.00 92.75 170 GLU A O 1
ATOM 1337 N N . GLU A 1 171 ? -11.977 4.150 -3.723 1.00 94.31 171 GLU A N 1
ATOM 1338 C CA . GLU A 1 171 ? -11.767 3.009 -4.619 1.00 94.31 171 GLU A CA 1
ATOM 1339 C C . GLU A 1 171 ? -10.347 2.992 -5.202 1.00 94.31 171 GLU A C 1
ATOM 1341 O O . GLU A 1 171 ? -9.689 1.949 -5.182 1.00 94.31 171 GLU A O 1
ATOM 1346 N N . SER A 1 172 ? -9.841 4.147 -5.645 1.00 94.00 172 SER A N 1
ATOM 1347 C CA . SER A 1 172 ? -8.474 4.281 -6.152 1.00 94.00 172 SER A CA 1
ATOM 1348 C C . SER A 1 172 ? -7.436 3.994 -5.069 1.00 94.00 172 SER A C 1
ATOM 1350 O O . SER A 1 172 ? -6.489 3.248 -5.323 1.00 94.00 172 SER A O 1
ATOM 1352 N N . TYR A 1 173 ? -7.627 4.506 -3.846 1.00 95.88 173 TYR A N 1
ATOM 1353 C CA . TYR A 1 173 ? -6.753 4.175 -2.717 1.00 95.88 173 TYR A CA 1
ATOM 1354 C C . TYR A 1 173 ? -6.722 2.672 -2.457 1.00 95.88 173 TYR A C 1
ATOM 1356 O O . TYR A 1 173 ? -5.651 2.072 -2.417 1.00 95.88 173 TYR A O 1
ATOM 1364 N N . LEU A 1 174 ? -7.885 2.032 -2.330 1.00 96.31 174 LEU A N 1
ATOM 1365 C CA . LEU A 1 174 ? -7.960 0.593 -2.090 1.00 96.31 174 LEU A CA 1
ATOM 1366 C C . LEU A 1 174 ? -7.360 -0.211 -3.251 1.00 96.31 174 LEU A C 1
ATOM 1368 O O . LEU A 1 174 ? -6.726 -1.236 -3.010 1.00 96.31 174 LEU A O 1
ATOM 1372 N N . GLY A 1 175 ? -7.508 0.257 -4.493 1.00 96.62 175 GLY A N 1
ATOM 1373 C CA . GLY A 1 175 ? -6.883 -0.330 -5.677 1.00 96.62 175 GLY A CA 1
ATOM 1374 C C . GLY A 1 175 ? -5.354 -0.296 -5.625 1.00 96.62 175 GLY A C 1
ATOM 1375 O O . GLY A 1 175 ? -4.723 -1.332 -5.845 1.00 96.62 175 GLY A O 1
ATOM 1376 N N . ILE A 1 176 ? -4.772 0.855 -5.273 1.00 96.44 176 ILE A N 1
ATOM 1377 C CA . ILE A 1 176 ? -3.323 1.048 -5.077 1.00 96.44 176 ILE A CA 1
ATOM 1378 C C . ILE A 1 176 ? -2.807 0.111 -3.989 1.00 96.44 176 ILE A C 1
ATOM 1380 O O . ILE A 1 176 ? -1.843 -0.626 -4.182 1.00 96.44 176 ILE A O 1
ATOM 1384 N N . VAL A 1 177 ? -3.496 0.118 -2.855 1.00 95.62 177 VAL A N 1
ATOM 1385 C CA . VAL A 1 177 ? -3.136 -0.616 -1.649 1.00 95.62 177 VAL A CA 1
ATOM 1386 C C . VAL A 1 177 ? -3.218 -2.132 -1.862 1.00 95.62 177 VAL A C 1
ATOM 1388 O O . VAL A 1 177 ? -2.330 -2.870 -1.439 1.00 95.62 177 VAL A O 1
ATOM 1391 N N . ARG A 1 178 ? -4.263 -2.609 -2.548 1.00 95.50 178 ARG A N 1
ATOM 1392 C CA . ARG A 1 178 ? -4.446 -4.026 -2.900 1.00 95.50 178 ARG A CA 1
ATOM 1393 C C . ARG A 1 178 ? -3.376 -4.518 -3.870 1.00 95.50 178 ARG A C 1
ATOM 1395 O O . ARG A 1 178 ? -2.922 -5.649 -3.748 1.00 95.50 178 ARG A O 1
ATOM 1402 N N . ASN A 1 179 ? -2.992 -3.674 -4.826 1.00 95.94 179 ASN A N 1
ATOM 1403 C CA . ASN A 1 179 ? -2.021 -4.014 -5.864 1.00 95.94 179 ASN A CA 1
ATOM 1404 C C . ASN A 1 179 ? -0.584 -3.623 -5.513 1.00 95.94 179 ASN A C 1
ATOM 1406 O O . ASN A 1 179 ? 0.300 -3.798 -6.341 1.00 95.94 179 ASN A O 1
ATOM 1410 N N . GLN A 1 180 ? -0.347 -3.134 -4.295 1.00 93.88 180 GLN A N 1
ATOM 1411 C CA . GLN A 1 180 ? 0.980 -2.796 -3.784 1.00 93.88 180 GLN A CA 1
ATOM 1412 C C . GLN A 1 180 ? 1.735 -1.794 -4.671 1.00 93.88 180 GLN A C 1
ATOM 1414 O O . GLN A 1 180 ? 2.938 -1.897 -4.899 1.00 93.88 180 GLN A O 1
ATOM 1419 N N . ILE A 1 181 ? 1.001 -0.806 -5.179 1.00 94.56 181 ILE A N 1
ATOM 1420 C CA . ILE A 1 181 ? 1.541 0.255 -6.024 1.00 94.56 181 ILE A CA 1
ATOM 1421 C C . ILE A 1 181 ? 2.167 1.336 -5.139 1.00 94.56 181 ILE A C 1
ATOM 1423 O O . ILE A 1 181 ? 1.590 1.736 -4.128 1.00 94.56 181 ILE A O 1
ATOM 1427 N N . LEU A 1 182 ? 3.352 1.807 -5.511 1.00 92.56 182 LEU A N 1
ATOM 1428 C CA . LEU A 1 182 ? 4.008 2.954 -4.895 1.00 92.56 182 LEU A CA 1
ATOM 1429 C C . LEU A 1 182 ? 3.493 4.243 -5.531 1.00 92.56 182 LEU A C 1
ATOM 1431 O O . LEU A 1 182 ? 3.253 4.292 -6.738 1.00 92.56 182 LEU A O 1
ATOM 1435 N N . VAL A 1 183 ? 3.336 5.289 -4.726 1.00 89.50 183 VAL A N 1
ATOM 1436 C CA . VAL A 1 183 ? 2.830 6.585 -5.173 1.00 89.50 183 VAL A CA 1
ATOM 1437 C C . VAL A 1 183 ? 3.772 7.697 -4.744 1.00 89.50 183 VAL A C 1
ATOM 1439 O O . VAL A 1 183 ? 4.072 7.855 -3.562 1.00 89.50 183 VAL A O 1
ATOM 1442 N N . ASP A 1 184 ? 4.192 8.496 -5.720 1.00 85.75 184 ASP A N 1
ATOM 1443 C CA . ASP A 1 184 ? 4.889 9.757 -5.503 1.00 85.75 184 ASP A CA 1
ATOM 1444 C C . ASP A 1 184 ? 4.001 10.919 -5.975 1.00 85.75 184 ASP A C 1
ATOM 1446 O O . ASP A 1 184 ? 3.222 10.775 -6.918 1.00 85.75 184 ASP A O 1
ATOM 1450 N N . VAL A 1 185 ? 4.111 12.069 -5.315 1.00 78.50 185 VAL A N 1
ATOM 1451 C CA . VAL A 1 185 ? 3.447 13.324 -5.699 1.00 78.50 185 VAL A CA 1
ATOM 1452 C C . VAL A 1 185 ? 4.471 14.439 -5.886 1.00 78.50 185 VAL A C 1
ATOM 1454 O O . VAL A 1 185 ? 5.366 14.635 -5.057 1.00 78.50 185 VAL A O 1
ATOM 1457 N N . GLN A 1 186 ? 4.326 15.196 -6.967 1.00 73.50 186 GLN A N 1
ATOM 1458 C CA . GLN A 1 1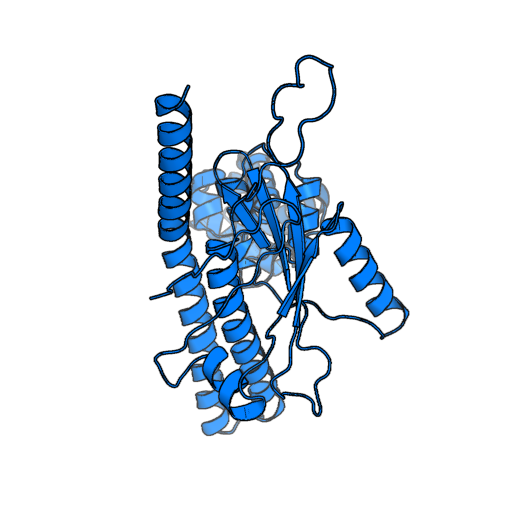86 ? 5.113 16.396 -7.217 1.00 73.50 186 GLN A CA 1
ATOM 1459 C C . GLN A 1 186 ? 4.158 17.529 -7.598 1.00 73.50 186 GLN A C 1
ATOM 1461 O O . GLN A 1 186 ? 3.657 17.597 -8.720 1.00 73.50 186 GLN A O 1
ATOM 1466 N N . GLY A 1 187 ? 3.864 18.405 -6.635 1.00 72.62 187 GLY A N 1
ATOM 1467 C CA . GLY A 1 187 ? 2.797 19.392 -6.778 1.00 72.62 187 GLY A CA 1
ATOM 1468 C C . GLY A 1 187 ? 1.426 18.729 -6.837 1.00 72.62 187 GLY A C 1
ATOM 1469 O O . GLY A 1 187 ? 0.993 18.138 -5.857 1.00 72.62 187 GLY A O 1
ATOM 1470 N N . GLU A 1 188 ? 0.750 18.853 -7.975 1.00 72.50 188 GLU A N 1
ATOM 1471 C CA . GLU A 1 188 ? -0.568 18.247 -8.218 1.00 72.50 188 GLU A CA 1
ATOM 1472 C C . GLU A 1 188 ? -0.484 16.989 -9.098 1.00 72.50 188 GLU A C 1
ATOM 1474 O O . GLU A 1 188 ? -1.495 16.340 -9.352 1.00 72.50 188 GLU A O 1
ATOM 1479 N N . ASP A 1 189 ? 0.711 16.636 -9.583 1.00 80.38 189 ASP A N 1
ATOM 1480 C CA . ASP A 1 189 ? 0.893 15.444 -10.403 1.00 80.38 189 ASP A CA 1
ATOM 1481 C C . ASP A 1 189 ? 1.248 14.236 -9.547 1.00 80.38 189 ASP A C 1
ATOM 1483 O O . ASP A 1 189 ? 2.046 14.328 -8.608 1.00 80.38 189 ASP A O 1
ATOM 1487 N N . LEU A 1 190 ? 0.747 13.077 -9.955 1.00 86.25 190 LEU A N 1
ATOM 1488 C CA . LEU A 1 190 ? 1.010 11.796 -9.323 1.00 86.25 190 LEU A CA 1
ATOM 1489 C C . LEU A 1 190 ? 1.836 10.897 -10.240 1.00 86.25 190 LEU A C 1
ATOM 1491 O O . LEU A 1 190 ? 1.640 10.842 -11.458 1.00 86.25 190 LEU A O 1
ATOM 1495 N N . LEU A 1 191 ? 2.731 10.136 -9.627 1.00 89.19 191 LEU A N 1
ATOM 1496 C CA . LEU A 1 191 ? 3.477 9.061 -10.254 1.00 89.19 191 LEU A CA 1
ATOM 1497 C C . LEU A 1 191 ? 3.184 7.765 -9.507 1.00 89.19 191 LEU A C 1
ATOM 1499 O O . LEU A 1 191 ? 3.563 7.597 -8.350 1.00 89.19 191 LEU A O 1
ATOM 1503 N N . PHE A 1 192 ? 2.533 6.836 -10.194 1.00 93.50 192 PHE A N 1
ATOM 1504 C CA . PHE A 1 192 ? 2.359 5.473 -9.721 1.00 93.50 192 PHE A CA 1
ATOM 1505 C C . PHE A 1 192 ? 3.468 4.599 -10.287 1.00 93.50 192 PHE A C 1
ATOM 1507 O O . PHE A 1 192 ? 3.756 4.672 -11.483 1.00 93.50 192 PHE A O 1
ATOM 1514 N N . GLN A 1 193 ? 4.078 3.777 -9.441 1.00 92.69 193 GLN A N 1
ATOM 1515 C CA . GLN A 1 193 ? 5.176 2.886 -9.799 1.00 92.69 193 GLN A CA 1
ATOM 1516 C C . GLN A 1 193 ? 4.960 1.511 -9.183 1.00 92.69 193 GLN A C 1
ATOM 1518 O O . GLN A 1 193 ? 4.517 1.381 -8.042 1.00 92.69 193 GLN A O 1
ATOM 1523 N N . ILE A 1 194 ? 5.314 0.471 -9.924 1.00 93.31 194 ILE A N 1
AT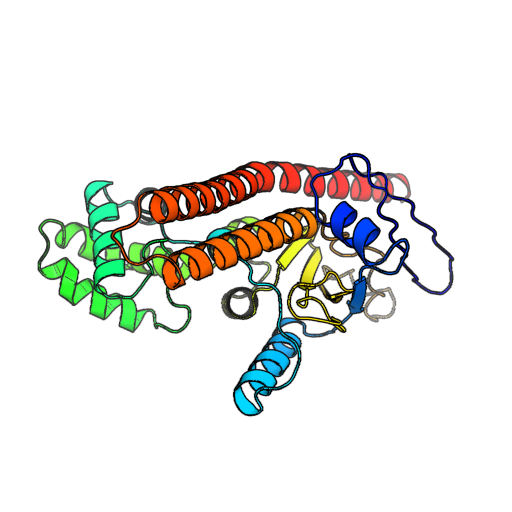OM 1524 C CA . ILE A 1 194 ? 5.435 -0.878 -9.386 1.00 93.31 194 ILE A CA 1
ATOM 1525 C C . ILE A 1 194 ? 6.600 -1.596 -10.048 1.00 93.31 194 ILE A C 1
ATOM 1527 O O . ILE A 1 194 ? 6.906 -1.376 -11.220 1.00 93.31 194 ILE A O 1
ATOM 1531 N N . PHE A 1 195 ? 7.229 -2.475 -9.286 1.00 91.12 195 PHE A N 1
ATOM 1532 C CA . PHE A 1 195 ? 8.424 -3.191 -9.690 1.00 91.12 195 PHE A CA 1
ATOM 1533 C C . PHE A 1 195 ? 8.153 -4.686 -9.647 1.00 91.12 195 PHE A C 1
ATOM 1535 O O . PHE A 1 195 ? 7.525 -5.188 -8.709 1.00 91.12 195 PHE A O 1
ATOM 1542 N N . THR A 1 196 ? 8.608 -5.409 -10.662 1.00 91.25 196 THR A N 1
ATOM 1543 C CA . THR A 1 196 ? 8.603 -6.869 -10.620 1.00 91.25 196 THR A CA 1
ATOM 1544 C C . THR A 1 196 ? 9.701 -7.368 -9.688 1.00 91.25 196 THR A C 1
ATOM 1546 O O . THR A 1 196 ? 10.683 -6.674 -9.429 1.00 91.25 196 THR A O 1
ATOM 1549 N N . CYS A 1 197 ? 9.586 -8.612 -9.236 1.00 88.38 197 CYS A N 1
ATOM 1550 C CA . CYS A 1 197 ? 10.766 -9.361 -8.816 1.00 88.38 197 CYS A CA 1
ATOM 1551 C C . CYS A 1 197 ? 11.757 -9.490 -9.989 1.00 88.38 197 CYS A C 1
ATOM 1553 O O . CYS A 1 197 ? 11.410 -9.216 -11.146 1.00 88.38 197 CYS A O 1
ATOM 1555 N N . ASN A 1 198 ? 12.970 -9.953 -9.684 1.00 87.94 198 ASN A N 1
ATOM 1556 C CA . ASN A 1 198 ? 13.983 -10.292 -10.678 1.00 87.94 198 ASN A CA 1
ATOM 1557 C C . ASN A 1 198 ? 13.386 -11.173 -11.784 1.00 87.94 198 ASN A C 1
ATOM 1559 O O . ASN A 1 198 ? 12.691 -12.156 -11.521 1.00 87.94 198 ASN A O 1
ATOM 1563 N N . VAL A 1 199 ? 13.656 -10.798 -13.029 1.00 86.94 199 VAL A N 1
ATOM 1564 C CA . VAL A 1 199 ? 13.300 -11.554 -14.225 1.00 86.94 199 VAL A CA 1
ATOM 1565 C C . VAL A 1 199 ? 14.562 -12.162 -14.821 1.00 86.94 199 VAL A C 1
ATOM 1567 O O . VAL A 1 199 ? 15.640 -11.585 -14.727 1.00 86.94 199 VAL A O 1
ATOM 1570 N N . LEU A 1 200 ? 14.421 -13.316 -15.479 1.00 86.69 200 LEU A N 1
ATOM 1571 C CA . LEU A 1 200 ? 15.529 -13.991 -16.171 1.00 86.69 200 LEU A CA 1
ATOM 1572 C C . LEU A 1 200 ? 16.671 -14.440 -15.237 1.00 86.69 200 LEU A C 1
ATOM 1574 O O . LEU A 1 200 ? 17.829 -14.484 -15.654 1.00 86.69 200 LEU A O 1
ATOM 1578 N N . GLN A 1 201 ? 16.349 -14.783 -13.987 1.00 84.00 201 GLN A N 1
ATOM 1579 C CA . GLN A 1 201 ? 17.307 -15.402 -13.069 1.00 84.00 201 GLN A CA 1
ATOM 1580 C C . GLN A 1 201 ? 17.812 -16.734 -13.644 1.00 84.00 201 GLN A C 1
ATOM 1582 O O . GLN A 1 201 ? 17.038 -17.476 -14.257 1.00 84.00 201 GLN A O 1
ATOM 1587 N N . ARG A 1 202 ? 19.103 -17.039 -13.452 1.00 84.00 202 ARG A N 1
ATOM 1588 C CA . ARG A 1 202 ? 19.657 -18.353 -13.816 1.00 84.00 202 ARG A CA 1
ATOM 1589 C C . ARG A 1 202 ? 19.223 -19.388 -12.786 1.00 84.00 202 ARG A C 1
ATOM 1591 O O . ARG A 1 202 ? 18.666 -20.415 -13.163 1.00 84.00 202 ARG A O 1
ATOM 1598 N N . GLU A 1 203 ? 19.417 -19.068 -11.510 1.00 84.00 203 GLU A N 1
ATOM 1599 C CA . GLU A 1 203 ? 18.932 -19.834 -10.369 1.00 84.00 203 GLU A CA 1
ATOM 1600 C C . GLU A 1 203 ? 18.124 -18.952 -9.405 1.00 84.00 203 GLU A C 1
ATOM 1602 O O . GLU A 1 203 ? 18.197 -17.721 -9.407 1.00 84.00 203 GLU A O 1
ATOM 1607 N N . ALA A 1 204 ? 17.283 -19.587 -8.587 1.00 79.12 204 ALA A N 1
ATOM 1608 C CA . ALA A 1 204 ? 16.458 -18.870 -7.626 1.00 79.12 204 ALA A CA 1
ATOM 1609 C C . ALA A 1 204 ? 17.337 -18.205 -6.556 1.00 79.12 204 ALA A C 1
ATOM 1611 O O . ALA A 1 204 ? 17.974 -18.888 -5.761 1.00 79.12 204 ALA A O 1
ATOM 1612 N N . GLY A 1 205 ? 17.306 -16.874 -6.504 1.00 76.62 205 GLY A N 1
ATOM 1613 C CA . GLY A 1 205 ? 18.092 -16.085 -5.551 1.00 76.62 205 GLY A CA 1
ATOM 1614 C C . GLY A 1 205 ? 19.169 -15.226 -6.204 1.00 76.62 205 GLY A C 1
ATOM 1615 O O . GLY A 1 205 ? 19.584 -14.259 -5.572 1.00 76.62 205 GLY A O 1
ATOM 1616 N N . ASP A 1 206 ? 19.523 -15.508 -7.460 1.00 82.12 206 ASP A N 1
ATOM 1617 C CA . ASP A 1 206 ? 20.511 -14.733 -8.212 1.00 82.12 206 ASP A CA 1
ATOM 1618 C C . ASP A 1 206 ? 20.040 -13.295 -8.465 1.00 82.12 206 ASP A C 1
ATOM 1620 O O . ASP A 1 206 ? 18.847 -13.018 -8.686 1.00 82.12 206 ASP A O 1
ATOM 1624 N N . GLU A 1 207 ? 20.995 -12.376 -8.525 1.00 83.75 207 GLU A N 1
ATOM 1625 C CA . GLU A 1 207 ? 20.771 -11.051 -9.075 1.00 83.75 207 GLU A CA 1
ATOM 1626 C C . GLU A 1 207 ? 20.391 -11.164 -10.556 1.00 83.75 207 GLU A C 1
ATOM 1628 O O . GLU A 1 207 ? 20.997 -11.892 -11.347 1.00 83.75 207 GLU A O 1
ATOM 1633 N N . ALA A 1 208 ? 19.356 -10.428 -10.955 1.00 87.94 208 ALA A N 1
ATOM 1634 C CA . ALA A 1 208 ? 18.949 -10.318 -12.348 1.00 87.94 208 ALA A CA 1
ATOM 1635 C C . ALA A 1 208 ? 18.238 -8.980 -12.585 1.00 87.94 208 ALA A C 1
ATOM 1637 O O . ALA A 1 208 ? 17.841 -8.311 -11.626 1.00 87.94 208 ALA A O 1
ATOM 1638 N N . PRO A 1 209 ? 18.068 -8.557 -13.848 1.00 88.38 209 PRO A N 1
ATOM 1639 C CA . PRO A 1 209 ? 17.279 -7.374 -14.147 1.00 88.38 209 PRO A CA 1
ATOM 1640 C C . PRO A 1 209 ? 15.833 -7.512 -13.658 1.00 88.38 209 PRO A C 1
ATOM 1642 O O . PRO A 1 209 ? 15.316 -8.618 -13.524 1.00 88.38 209 PRO A O 1
ATOM 1645 N N . PHE A 1 210 ? 15.142 -6.395 -13.456 1.00 89.25 210 PHE A N 1
ATOM 1646 C CA . PHE A 1 210 ? 13.703 -6.369 -13.172 1.00 89.25 210 PHE A CA 1
ATOM 1647 C C . PHE A 1 210 ? 12.979 -5.374 -14.083 1.00 89.25 210 PHE A C 1
ATOM 1649 O O . PHE A 1 210 ? 13.596 -4.616 -14.833 1.00 89.25 210 PHE A O 1
ATOM 1656 N N . LEU A 1 211 ? 11.650 -5.397 -14.067 1.00 91.56 211 LEU A N 1
ATOM 1657 C CA . LEU A 1 211 ? 10.823 -4.470 -14.829 1.00 91.56 211 LEU A CA 1
ATOM 1658 C C . LEU A 1 211 ? 10.151 -3.482 -13.883 1.00 91.56 211 LEU A C 1
ATOM 1660 O O . LEU A 1 211 ? 9.719 -3.839 -12.788 1.00 91.56 211 LEU A O 1
ATOM 1664 N N . GLU A 1 212 ? 10.034 -2.245 -14.339 1.00 91.38 212 GLU A N 1
ATOM 1665 C CA . GLU A 1 212 ? 9.258 -1.203 -13.685 1.00 91.38 212 GLU A CA 1
ATOM 1666 C C . GLU A 1 212 ? 8.072 -0.843 -14.582 1.00 91.38 212 GLU A C 1
ATOM 1668 O O . GLU A 1 212 ? 8.218 -0.698 -15.796 1.00 91.38 212 GLU A O 1
ATOM 1673 N N . PHE A 1 213 ? 6.891 -0.674 -13.994 1.00 93.44 213 PHE A N 1
ATOM 1674 C CA . PHE A 1 213 ? 5.727 -0.140 -14.692 1.00 93.44 213 PHE A CA 1
ATOM 1675 C C . PHE A 1 213 ? 5.265 1.142 -14.021 1.00 93.44 213 PHE A C 1
ATOM 1677 O O . PHE A 1 213 ? 5.119 1.186 -12.798 1.00 93.44 213 PHE A O 1
ATOM 1684 N N . ILE A 1 214 ? 5.035 2.177 -14.829 1.00 91.44 214 ILE A N 1
ATOM 1685 C CA . ILE A 1 214 ? 4.698 3.512 -14.336 1.00 91.44 214 ILE A CA 1
ATOM 1686 C C . ILE A 1 214 ? 3.412 4.044 -14.956 1.00 91.44 214 ILE A C 1
ATOM 1688 O O . ILE A 1 214 ? 3.146 3.838 -16.139 1.00 91.44 214 ILE A O 1
ATOM 1692 N N . GLN A 1 215 ? 2.665 4.822 -14.184 1.00 91.06 215 GLN A N 1
ATOM 1693 C CA . GLN A 1 215 ? 1.580 5.663 -14.681 1.00 91.06 215 GLN A CA 1
ATOM 1694 C C . GLN A 1 215 ? 1.782 7.077 -14.143 1.00 91.06 215 GLN A C 1
ATOM 1696 O O . GLN A 1 215 ? 2.019 7.275 -12.955 1.00 91.06 215 GLN A O 1
ATOM 1701 N N . ARG A 1 216 ? 1.703 8.067 -15.034 1.00 87.75 216 ARG A N 1
ATOM 1702 C CA . ARG A 1 216 ? 1.787 9.490 -14.686 1.00 87.75 216 ARG A CA 1
ATOM 1703 C C . ARG A 1 216 ? 0.395 10.090 -14.802 1.00 87.75 216 ARG A C 1
ATOM 1705 O O . ARG A 1 216 ? -0.178 10.059 -15.892 1.00 87.75 216 ARG A O 1
ATOM 1712 N N . VAL A 1 217 ? -0.128 10.606 -13.698 1.00 85.38 217 VAL A N 1
ATOM 1713 C CA . VAL A 1 217 ? -1.402 11.327 -13.641 1.00 85.38 217 VAL A CA 1
ATOM 1714 C C . VAL A 1 217 ? -1.062 12.795 -13.450 1.00 85.38 217 VAL A C 1
ATOM 1716 O O . VAL A 1 217 ? -0.634 13.198 -12.376 1.00 85.38 217 VAL A O 1
ATOM 1719 N N . CYS A 1 218 ? -1.178 13.577 -14.514 1.00 79.56 218 CYS A N 1
ATOM 1720 C CA . CYS A 1 218 ? -0.849 14.998 -14.470 1.00 79.56 218 CYS A CA 1
ATOM 1721 C C . CYS A 1 218 ? -2.085 15.797 -14.105 1.00 79.56 218 CYS A C 1
ATOM 1723 O O . CYS A 1 218 ? -3.170 15.463 -14.590 1.00 79.56 218 CYS A O 1
ATOM 1725 N N . SER A 1 219 ? -1.922 16.862 -13.319 1.00 68.25 219 SER A N 1
ATOM 1726 C CA . SER A 1 219 ? -3.019 17.810 -13.158 1.00 68.25 219 SER A CA 1
ATOM 1727 C C . SER A 1 219 ? -3.376 18.424 -14.511 1.00 68.25 219 SER A C 1
ATOM 1729 O O . SER A 1 219 ? -2.524 18.526 -15.407 1.00 68.25 219 SER A O 1
ATOM 1731 N N . GLU A 1 220 ? -4.662 18.738 -14.696 1.00 61.44 220 GLU A N 1
ATOM 1732 C CA . GLU A 1 220 ? -5.169 19.266 -15.958 1.00 61.44 220 GLU A CA 1
ATOM 1733 C C . GLU A 1 220 ? -4.360 20.501 -16.350 1.00 61.44 220 GLU A C 1
ATOM 1735 O O . GLU A 1 220 ? -4.452 21.571 -15.751 1.00 61.44 220 GLU A O 1
ATOM 1740 N N . CYS A 1 221 ? -3.546 20.352 -17.390 1.00 52.06 221 CYS A N 1
ATOM 1741 C CA . CYS A 1 221 ? -3.037 21.504 -18.096 1.00 52.06 221 CYS A CA 1
ATOM 1742 C C . CYS A 1 221 ? -4.250 22.072 -18.828 1.00 52.06 221 CYS A C 1
ATOM 1744 O O . CYS A 1 221 ? -4.780 21.399 -19.717 1.00 52.06 221 CYS A O 1
ATOM 1746 N N . SER A 1 222 ? -4.715 23.252 -18.402 1.00 50.75 222 SER A N 1
ATOM 1747 C CA . SER A 1 222 ? -5.811 24.001 -19.022 1.00 50.75 222 SER A CA 1
ATOM 1748 C C . SER A 1 222 ? -5.782 23.790 -20.529 1.00 50.75 222 SER A C 1
ATOM 1750 O O . SER A 1 222 ? -4.719 23.970 -21.130 1.00 50.75 222 SER A O 1
ATOM 1752 N N . ALA A 1 223 ? -6.908 23.353 -21.106 1.00 47.19 223 ALA A N 1
ATOM 1753 C CA . ALA A 1 223 ? -6.998 23.010 -22.521 1.00 47.19 223 ALA A CA 1
ATOM 1754 C C . ALA A 1 223 ? -6.237 24.040 -23.364 1.00 47.19 223 ALA A C 1
ATOM 1756 O O . ALA A 1 223 ? -6.389 25.250 -23.159 1.00 47.19 223 ALA A O 1
ATOM 1757 N N . GLY A 1 224 ? -5.393 23.558 -24.283 1.00 52.28 224 GLY A N 1
ATOM 1758 C CA . GLY A 1 224 ? -4.718 24.452 -25.215 1.00 52.28 224 GLY A CA 1
ATOM 1759 C C . GLY A 1 224 ? -5.747 25.316 -25.962 1.00 52.28 224 GLY A C 1
ATOM 1760 O O . GLY A 1 224 ? -6.937 24.986 -25.954 1.00 52.28 224 GLY A O 1
ATOM 1761 N N . PRO A 1 225 ? -5.322 26.389 -26.649 1.00 53.66 225 PRO A N 1
ATOM 1762 C CA . PRO A 1 225 ? -6.220 27.288 -27.387 1.00 53.66 225 PRO A CA 1
ATOM 1763 C C . PRO A 1 225 ? -7.239 26.572 -28.299 1.00 53.66 225 PRO A C 1
ATOM 1765 O O . PRO A 1 225 ? -8.305 27.115 -28.573 1.00 53.66 225 PRO A O 1
ATOM 1768 N N . ASP A 1 226 ? -6.929 25.338 -28.709 1.00 55.94 226 ASP A N 1
ATOM 1769 C CA . ASP A 1 226 ? -7.706 24.508 -29.631 1.00 55.94 226 ASP A CA 1
ATOM 1770 C C . ASP A 1 226 ? -8.586 23.435 -28.950 1.00 55.94 226 ASP A C 1
ATOM 1772 O O . ASP A 1 226 ? -9.159 22.585 -29.628 1.00 55.94 226 ASP A O 1
ATOM 1776 N N . GLY A 1 227 ? -8.684 23.409 -27.614 1.00 51.56 227 GLY A N 1
ATOM 1777 C CA . GLY A 1 227 ? -9.487 22.415 -26.883 1.00 51.56 227 GLY A CA 1
ATOM 1778 C C . GLY A 1 227 ? -8.878 21.005 -26.818 1.00 51.56 227 GLY A C 1
ATOM 1779 O O . GLY A 1 227 ? -9.494 20.093 -26.268 1.00 51.56 227 GLY A O 1
ATOM 1780 N N . CYS A 1 228 ? -7.671 20.809 -27.356 1.00 45.19 228 CYS A N 1
ATOM 1781 C CA . CYS A 1 228 ? -6.943 19.543 -27.283 1.00 45.19 228 CYS A CA 1
ATOM 1782 C C . CYS A 1 228 ? -6.261 19.362 -25.909 1.00 45.19 228 CYS A C 1
ATOM 1784 O O . CYS A 1 228 ? -5.702 20.334 -25.382 1.00 45.19 228 CYS A O 1
ATOM 1786 N N . PRO A 1 229 ? -6.232 18.132 -25.348 1.00 52.28 229 PRO A N 1
ATOM 1787 C CA . PRO A 1 229 ? -5.435 17.825 -24.164 1.00 52.28 229 PRO A CA 1
ATOM 1788 C C . PRO A 1 229 ? -3.966 18.137 -24.445 1.00 52.28 229 PRO A C 1
ATOM 1790 O O . PRO A 1 229 ? -3.404 17.657 -25.433 1.00 52.28 229 PRO A O 1
ATOM 1793 N N . LEU A 1 230 ? -3.340 18.952 -23.597 1.00 55.06 230 LEU A N 1
ATOM 1794 C CA . LEU A 1 230 ? -1.917 19.238 -23.733 1.00 55.06 230 LEU A CA 1
ATOM 1795 C C . LEU A 1 230 ? -1.105 17.946 -23.518 1.00 55.06 230 LEU A C 1
ATOM 1797 O O . LEU A 1 230 ? -1.471 17.118 -22.678 1.00 55.06 230 LEU A O 1
ATOM 1801 N N . PRO A 1 231 ? -0.009 17.736 -24.272 1.00 57.56 231 PRO A N 1
ATOM 1802 C CA . PRO A 1 231 ? 0.864 16.590 -24.059 1.00 57.56 231 PRO A CA 1
ATOM 1803 C C . PRO A 1 231 ? 1.370 16.573 -22.611 1.00 57.56 231 PRO A C 1
ATOM 1805 O O . PRO A 1 231 ? 1.723 17.616 -22.060 1.00 57.56 231 PRO A O 1
ATOM 1808 N N . VAL A 1 232 ? 1.421 15.380 -22.004 1.00 58.03 232 VAL A N 1
ATOM 1809 C CA . VAL A 1 232 ? 1.958 15.188 -20.648 1.00 58.03 232 VAL A CA 1
ATOM 1810 C C . VAL A 1 232 ? 3.334 15.840 -20.552 1.00 58.03 232 VAL A C 1
ATOM 1812 O O . VAL A 1 232 ? 4.254 15.459 -21.281 1.00 58.03 232 VAL A O 1
ATOM 1815 N N . LYS A 1 233 ? 3.470 16.810 -19.642 1.00 63.22 233 LYS A N 1
ATOM 1816 C CA . LYS A 1 233 ? 4.732 17.517 -19.427 1.00 63.22 233 LYS A CA 1
ATOM 1817 C C . LYS A 1 233 ? 5.864 16.518 -19.124 1.00 63.22 233 LYS A C 1
ATOM 1819 O O . LYS A 1 233 ? 5.659 15.589 -18.329 1.00 63.22 233 LYS A O 1
ATOM 1824 N N . PRO A 1 234 ? 7.051 16.672 -19.743 1.00 56.41 234 PRO A N 1
ATOM 1825 C CA . PRO A 1 234 ? 8.212 15.850 -19.419 1.00 56.41 234 PRO A CA 1
ATOM 1826 C C . PRO A 1 234 ? 8.471 15.884 -17.906 1.00 56.41 234 PRO A C 1
ATOM 1828 O O . PRO A 1 234 ? 8.569 16.960 -17.327 1.00 56.41 234 PRO A O 1
ATOM 1831 N N . GLY A 1 235 ? 8.545 14.719 -17.254 1.00 57.00 235 GLY A N 1
ATOM 1832 C CA . GLY A 1 235 ? 8.743 14.637 -15.799 1.00 57.00 235 GLY A CA 1
ATOM 1833 C C . GLY A 1 235 ? 7.493 14.854 -14.930 1.00 57.00 235 GLY A C 1
ATOM 1834 O O . GLY A 1 235 ? 7.637 15.001 -13.724 1.00 57.00 235 GLY A O 1
ATOM 1835 N N . CYS A 1 236 ? 6.276 14.843 -15.488 1.00 67.50 236 CYS A N 1
ATOM 1836 C CA . CYS A 1 236 ? 5.017 14.908 -14.725 1.00 67.50 236 CYS A CA 1
ATOM 1837 C C . CYS A 1 236 ? 4.932 13.868 -13.589 1.00 67.50 236 CYS A C 1
ATOM 1839 O O . CYS A 1 236 ? 4.921 12.671 -13.873 1.00 67.50 236 CYS A O 1
ATOM 1841 N N . GLY A 1 237 ? 4.846 14.301 -12.327 1.00 64.38 237 GLY A N 1
ATOM 1842 C CA . GLY A 1 237 ? 4.874 13.420 -11.144 1.00 64.38 237 GLY A CA 1
ATOM 1843 C C . GLY A 1 237 ? 6.288 13.035 -10.679 1.00 64.38 237 GLY A C 1
ATOM 1844 O O . GLY A 1 237 ? 6.451 12.216 -9.781 1.00 64.38 237 GLY A O 1
ATOM 1845 N N . GLY A 1 238 ? 7.325 13.608 -11.292 1.00 70.62 238 GLY A N 1
ATOM 1846 C CA . GLY A 1 238 ? 8.720 13.431 -10.899 1.00 70.62 238 GLY A CA 1
ATOM 1847 C C . GLY A 1 238 ? 9.355 12.123 -11.347 1.00 70.62 238 GLY A C 1
ATOM 1848 O O . GLY A 1 238 ? 8.959 11.505 -12.336 1.00 70.62 238 GLY A O 1
ATOM 1849 N N . PHE A 1 239 ? 10.396 11.700 -10.639 1.00 68.56 239 PHE A N 1
ATOM 1850 C CA . PHE A 1 239 ? 11.120 10.454 -10.926 1.00 68.56 239 PHE A CA 1
ATOM 1851 C C . PHE A 1 239 ? 10.981 9.413 -9.818 1.00 68.56 239 PHE A C 1
ATOM 1853 O O . PHE A 1 239 ? 11.702 8.421 -9.822 1.00 68.56 239 PHE A O 1
ATOM 1860 N N . GLY A 1 240 ? 10.067 9.629 -8.872 1.00 69.50 240 GLY A N 1
ATOM 1861 C CA . GLY A 1 240 ? 9.813 8.640 -7.839 1.00 69.50 240 GLY A CA 1
ATOM 1862 C C . GLY A 1 240 ? 10.893 8.612 -6.767 1.00 69.50 240 GLY A C 1
ATOM 1863 O O . GLY A 1 240 ? 11.242 7.530 -6.318 1.00 69.50 240 GLY A O 1
ATOM 1864 N N . ILE A 1 241 ? 11.50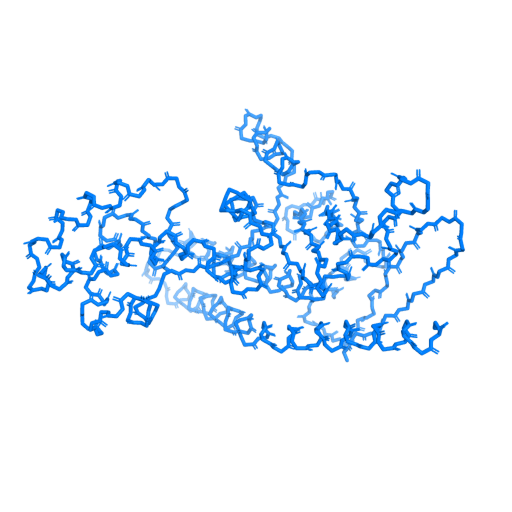4 9.739 -6.379 1.00 70.81 241 ILE A N 1
ATOM 1865 C CA . ILE A 1 241 ? 12.628 9.702 -5.424 1.00 70.81 241 ILE A CA 1
ATOM 1866 C C . ILE A 1 241 ? 12.206 9.108 -4.068 1.00 70.81 241 ILE A C 1
ATOM 1868 O O . ILE A 1 241 ? 12.984 8.375 -3.452 1.00 70.81 241 ILE A O 1
ATOM 1872 N N . ARG A 1 242 ? 10.949 9.333 -3.645 1.00 71.62 242 ARG A N 1
ATOM 1873 C CA . ARG A 1 242 ? 10.354 8.654 -2.479 1.00 71.62 242 ARG A CA 1
ATOM 1874 C C . ARG A 1 242 ? 10.134 7.175 -2.739 1.00 71.62 242 ARG A C 1
ATOM 1876 O O . ARG A 1 242 ? 10.462 6.337 -1.895 1.00 71.62 242 ARG A O 1
ATOM 1883 N N . ASN A 1 243 ? 9.623 6.862 -3.923 1.00 73.69 243 ASN A N 1
ATOM 1884 C CA . ASN A 1 243 ? 9.369 5.492 -4.341 1.00 73.69 243 ASN A CA 1
ATOM 1885 C C . ASN A 1 243 ? 10.664 4.687 -4.455 1.00 73.69 243 ASN A C 1
ATOM 1887 O O . ASN A 1 243 ? 10.658 3.523 -4.092 1.00 73.69 243 ASN A O 1
ATOM 1891 N N . PHE A 1 244 ? 11.792 5.290 -4.836 1.00 71.00 244 PHE A N 1
ATOM 1892 C CA . PHE A 1 244 ? 13.100 4.637 -4.861 1.00 71.00 244 PHE A CA 1
ATOM 1893 C C . PHE A 1 244 ? 13.594 4.277 -3.461 1.00 71.00 244 PHE A C 1
ATOM 1895 O O . PHE A 1 244 ? 14.090 3.173 -3.251 1.00 71.00 244 PHE A O 1
ATOM 1902 N N . LEU A 1 245 ? 13.459 5.176 -2.485 1.00 69.19 245 LEU A N 1
ATOM 1903 C CA . LEU A 1 245 ? 13.887 4.884 -1.115 1.00 69.19 245 LEU A CA 1
ATOM 1904 C C . LEU A 1 245 ? 12.981 3.825 -0.470 1.00 69.19 245 LEU A C 1
ATOM 1906 O O . LEU A 1 245 ? 13.476 2.890 0.160 1.00 69.19 245 LEU A O 1
ATOM 1910 N N . THR A 1 246 ? 11.674 3.915 -0.731 1.00 68.25 246 THR A N 1
ATOM 1911 C CA . THR A 1 246 ? 10.692 2.891 -0.346 1.00 68.25 246 THR A CA 1
ATOM 1912 C C . THR A 1 246 ? 10.971 1.559 -1.034 1.00 68.25 246 THR A C 1
ATOM 1914 O O . THR A 1 246 ? 10.912 0.526 -0.383 1.00 68.25 246 THR A O 1
ATOM 1917 N N . LEU A 1 247 ? 11.342 1.563 -2.316 1.00 70.69 247 LEU A N 1
ATOM 1918 C CA . LEU A 1 247 ? 11.723 0.380 -3.079 1.00 70.69 247 LEU A CA 1
ATOM 1919 C C . LEU A 1 247 ? 12.932 -0.304 -2.444 1.00 70.69 247 LEU A C 1
ATOM 1921 O O . LEU A 1 247 ? 12.845 -1.480 -2.108 1.00 70.69 247 LEU A O 1
ATOM 1925 N N . PHE A 1 248 ? 14.032 0.422 -2.226 1.00 70.12 248 PHE A N 1
ATOM 1926 C CA . PHE A 1 248 ? 15.232 -0.163 -1.627 1.00 70.12 248 PHE A CA 1
ATOM 1927 C C . PHE A 1 248 ? 14.943 -0.729 -0.238 1.00 70.12 248 PHE A C 1
ATOM 1929 O O . PHE A 1 248 ? 15.305 -1.869 0.038 1.00 70.12 248 PHE A O 1
ATOM 1936 N N . LEU A 1 249 ? 14.220 0.009 0.607 1.00 68.50 249 LEU A N 1
ATOM 1937 C CA . LEU A 1 249 ? 13.824 -0.497 1.919 1.00 68.50 249 LEU A CA 1
ATOM 1938 C C . LEU A 1 249 ? 12.861 -1.685 1.810 1.00 68.50 249 LEU A C 1
ATOM 1940 O O . LEU A 1 249 ? 13.006 -2.634 2.566 1.00 68.50 249 LEU A O 1
ATOM 1944 N N . SER A 1 250 ? 11.931 -1.702 0.852 1.00 65.44 250 SER A N 1
ATOM 1945 C CA . SER A 1 250 ? 11.007 -2.826 0.638 1.00 65.44 250 SER A CA 1
ATOM 1946 C C . SER A 1 250 ? 11.716 -4.087 0.145 1.00 65.44 250 SER A C 1
ATOM 1948 O O . SER A 1 250 ? 11.335 -5.188 0.540 1.00 65.44 250 SER A O 1
ATOM 1950 N N . ILE A 1 251 ? 12.777 -3.947 -0.657 1.00 67.19 251 ILE A N 1
ATOM 1951 C CA . ILE A 1 251 ? 13.629 -5.058 -1.090 1.00 67.19 251 ILE A CA 1
ATOM 1952 C C . ILE A 1 251 ? 14.392 -5.619 0.111 1.00 67.19 251 ILE A C 1
ATOM 1954 O O . ILE A 1 251 ? 14.372 -6.832 0.329 1.00 67.19 251 ILE A O 1
ATOM 1958 N N . GLU A 1 252 ? 15.006 -4.753 0.921 1.00 71.19 252 GLU A N 1
ATOM 1959 C CA . GLU A 1 252 ? 15.742 -5.160 2.124 1.00 71.19 252 GLU A CA 1
ATOM 1960 C C . GLU A 1 252 ? 14.808 -5.780 3.179 1.00 71.19 252 GLU A C 1
ATOM 1962 O O . GLU A 1 252 ? 15.118 -6.830 3.742 1.00 71.19 252 GLU A O 1
ATOM 1967 N N . VAL A 1 253 ? 13.614 -5.212 3.386 1.00 67.88 253 VAL A N 1
ATOM 1968 C CA . VAL A 1 253 ? 12.565 -5.781 4.248 1.00 67.88 253 VAL A CA 1
ATOM 1969 C C . VAL A 1 253 ? 12.095 -7.122 3.698 1.00 67.88 253 VAL A C 1
ATOM 1971 O O . VAL A 1 253 ? 12.039 -8.090 4.446 1.00 67.88 253 VAL A O 1
ATOM 1974 N N . SER A 1 254 ? 11.822 -7.237 2.397 1.00 65.44 254 SER A N 1
ATOM 1975 C CA . SER A 1 254 ? 11.408 -8.503 1.778 1.00 65.44 254 SER A CA 1
ATOM 1976 C C . SER A 1 254 ? 12.493 -9.576 1.886 1.00 65.44 254 SER A C 1
ATOM 1978 O O . SER A 1 254 ? 12.191 -10.750 2.105 1.00 65.44 254 SER A O 1
ATOM 1980 N N . LYS A 1 255 ? 13.772 -9.199 1.767 1.00 69.62 255 LYS A N 1
ATOM 1981 C CA . LYS A 1 255 ? 14.910 -10.096 2.002 1.00 69.62 255 LYS A CA 1
ATOM 1982 C C . LYS A 1 255 ? 14.965 -10.533 3.468 1.00 69.62 255 LYS A C 1
ATOM 1984 O O . LYS A 1 255 ? 14.969 -11.734 3.723 1.00 69.62 255 LYS A O 1
ATOM 1989 N N . ALA A 1 256 ? 14.865 -9.600 4.413 1.00 68.62 256 ALA A N 1
ATOM 1990 C CA . ALA A 1 256 ? 14.832 -9.895 5.846 1.00 68.62 256 ALA A CA 1
ATOM 1991 C C . ALA A 1 256 ? 13.609 -10.742 6.264 1.00 68.62 256 ALA A C 1
ATOM 1993 O O . ALA A 1 256 ? 13.719 -11.606 7.132 1.00 68.62 256 ALA A O 1
ATOM 1994 N N . MET A 1 257 ? 12.448 -10.553 5.629 1.00 65.94 257 MET A N 1
ATOM 1995 C CA . MET A 1 257 ? 11.244 -11.363 5.858 1.00 65.94 257 MET A CA 1
ATOM 1996 C C . MET A 1 257 ? 11.388 -12.785 5.299 1.00 65.94 257 MET A C 1
ATOM 1998 O O . MET A 1 257 ? 10.910 -13.739 5.921 1.00 65.94 257 MET A O 1
ATOM 2002 N N . ARG A 1 258 ? 12.066 -12.956 4.155 1.00 68.44 258 ARG A N 1
ATOM 2003 C CA . ARG A 1 258 ? 12.428 -14.285 3.633 1.00 68.44 258 ARG A CA 1
ATOM 2004 C C . ARG A 1 258 ? 13.417 -14.987 4.558 1.00 68.44 258 ARG A C 1
ATOM 2006 O O . ARG A 1 258 ? 13.163 -16.131 4.917 1.00 68.44 258 ARG A O 1
ATOM 2013 N N . GLU A 1 259 ? 14.460 -14.289 5.011 1.00 71.00 259 GLU A N 1
ATOM 2014 C CA . GLU A 1 259 ? 15.411 -14.785 6.020 1.00 71.00 259 GLU A CA 1
ATOM 2015 C C . GLU A 1 259 ? 14.681 -15.209 7.309 1.00 71.00 259 GLU A C 1
ATOM 2017 O O . GLU A 1 259 ? 14.889 -16.320 7.790 1.00 71.00 259 GLU A O 1
ATOM 2022 N N . CYS A 1 260 ? 13.741 -14.392 7.809 1.00 66.25 260 CYS A N 1
ATOM 2023 C CA . CYS A 1 260 ? 12.875 -14.741 8.943 1.00 66.25 260 CYS A CA 1
ATOM 2024 C C . CYS A 1 260 ? 12.085 -16.033 8.706 1.00 66.25 260 CYS A C 1
ATOM 2026 O O . CYS A 1 260 ? 11.979 -16.868 9.600 1.00 66.25 260 CYS A O 1
ATOM 2028 N N . SER A 1 261 ? 11.468 -16.173 7.532 1.00 67.12 261 SER A N 1
ATOM 2029 C CA . SER A 1 261 ? 10.598 -17.312 7.221 1.00 67.12 261 SER A CA 1
ATOM 2030 C C . SER A 1 261 ? 11.402 -18.602 7.058 1.00 67.12 261 SER A C 1
ATOM 2032 O O . SER A 1 261 ? 10.993 -19.643 7.565 1.00 67.12 261 SER A O 1
ATOM 2034 N N . LEU A 1 262 ? 12.576 -18.514 6.426 1.00 68.88 262 LEU A N 1
ATOM 2035 C CA . LEU A 1 262 ? 13.544 -19.604 6.330 1.00 68.88 262 LEU A CA 1
ATOM 2036 C C . LEU A 1 262 ? 14.017 -20.031 7.720 1.00 68.88 262 LEU A C 1
ATOM 2038 O O . LEU A 1 262 ? 13.866 -21.202 8.051 1.00 68.88 262 LEU A O 1
ATOM 2042 N N . ALA A 1 263 ? 14.454 -19.087 8.561 1.00 67.44 263 ALA A N 1
ATOM 2043 C CA . ALA A 1 263 ? 14.898 -19.365 9.927 1.00 67.44 263 ALA A CA 1
ATOM 2044 C C . ALA A 1 263 ? 13.818 -20.069 10.770 1.00 67.44 263 ALA A C 1
ATOM 2046 O O . ALA A 1 263 ? 14.127 -21.030 11.467 1.00 67.44 263 ALA A O 1
ATOM 2047 N N . LYS A 1 264 ? 12.544 -19.657 10.643 1.00 68.06 264 LYS A N 1
ATOM 2048 C CA . LYS A 1 264 ? 11.396 -20.336 11.281 1.00 68.06 264 LYS A CA 1
ATOM 2049 C C . LYS A 1 264 ? 11.156 -21.755 10.765 1.00 68.06 264 LYS A C 1
ATOM 2051 O O . LYS A 1 264 ? 10.632 -22.582 11.494 1.00 68.06 264 LYS A O 1
ATOM 2056 N N . SER A 1 265 ? 11.459 -22.019 9.495 1.00 67.62 265 SER A N 1
ATOM 2057 C CA . SER A 1 265 ? 11.252 -23.337 8.882 1.00 67.62 265 SER A CA 1
ATOM 2058 C C . SER A 1 265 ? 12.407 -24.311 9.133 1.00 67.62 265 SER A C 1
ATOM 2060 O O . SER A 1 265 ? 12.197 -25.520 9.096 1.00 67.62 265 SER A O 1
ATOM 2062 N N . THR A 1 266 ? 13.615 -23.796 9.385 1.00 65.19 266 THR A N 1
ATOM 2063 C CA . THR A 1 266 ? 14.827 -24.593 9.625 1.00 65.19 266 THR A CA 1
ATOM 2064 C C . THR A 1 266 ? 15.154 -24.783 11.105 1.00 65.19 266 THR A C 1
ATOM 2066 O O . THR A 1 266 ? 15.852 -25.737 11.430 1.00 65.19 266 THR A O 1
ATOM 2069 N N . GLY A 1 267 ? 14.671 -23.909 11.993 1.00 53.81 267 GLY A N 1
ATOM 2070 C CA . GLY A 1 267 ? 14.824 -24.040 13.442 1.00 53.81 267 GLY A CA 1
ATOM 2071 C C . GLY A 1 267 ? 13.523 -24.501 14.091 1.00 53.81 267 GLY A C 1
ATOM 2072 O O . GLY A 1 267 ? 12.570 -23.729 14.160 1.00 53.81 267 GLY A O 1
ATOM 2073 N N . GLY A 1 268 ? 13.486 -25.749 14.570 1.00 45.47 268 GLY A N 1
ATOM 2074 C CA . GLY A 1 268 ? 12.550 -26.125 15.631 1.00 45.47 268 GLY A CA 1
ATOM 2075 C C . GLY A 1 268 ? 12.850 -25.296 16.881 1.00 45.47 268 GLY A C 1
ATOM 2076 O O . GLY A 1 268 ? 13.989 -24.872 17.067 1.00 45.47 268 GLY A O 1
ATOM 2077 N N . ASP A 1 269 ? 11.837 -25.055 17.709 1.00 47.53 269 ASP A N 1
ATOM 2078 C CA . ASP A 1 269 ? 11.820 -24.121 18.849 1.00 47.53 269 ASP A CA 1
ATOM 2079 C C . ASP A 1 269 ? 12.898 -24.335 19.952 1.00 47.53 269 ASP A C 1
ATOM 2081 O O . ASP A 1 269 ? 12.854 -23.654 20.974 1.00 47.53 269 ASP A O 1
ATOM 2085 N N . ASP A 1 270 ? 13.888 -25.215 19.755 1.00 49.75 270 ASP A N 1
ATOM 2086 C CA . ASP A 1 270 ? 14.813 -25.700 20.790 1.00 49.75 270 ASP A CA 1
ATOM 2087 C C . ASP A 1 270 ? 16.320 -25.439 20.535 1.00 49.75 270 ASP A C 1
ATOM 2089 O O . ASP A 1 270 ? 17.129 -25.756 21.408 1.00 49.75 270 ASP A O 1
ATOM 2093 N N . ASP A 1 271 ? 16.734 -24.833 19.408 1.00 51.25 271 ASP A N 1
ATOM 2094 C CA . ASP A 1 271 ? 18.155 -24.511 19.150 1.00 51.25 271 ASP A CA 1
ATOM 2095 C C . ASP A 1 271 ? 18.478 -23.011 19.348 1.00 51.25 271 ASP A C 1
ATOM 2097 O O . ASP A 1 271 ? 17.948 -22.128 18.666 1.00 51.25 271 ASP A O 1
ATOM 2101 N N . ASP A 1 272 ? 19.419 -22.727 20.258 1.00 54.22 272 ASP A N 1
ATOM 2102 C CA . ASP A 1 272 ? 19.882 -21.389 20.693 1.00 54.22 272 ASP A CA 1
ATOM 2103 C C . ASP A 1 272 ? 20.351 -20.485 19.519 1.00 54.22 272 ASP A C 1
ATOM 2105 O O . ASP A 1 272 ? 20.249 -19.257 19.565 1.00 54.22 272 ASP A O 1
ATOM 2109 N N . ASP A 1 273 ? 20.797 -21.089 18.410 1.00 52.31 273 ASP A N 1
ATOM 2110 C CA . ASP A 1 273 ? 21.270 -20.398 17.198 1.00 52.31 273 ASP A CA 1
ATOM 2111 C C . ASP A 1 273 ? 20.113 -19.941 16.275 1.00 52.31 273 ASP A C 1
ATOM 2113 O O . ASP A 1 273 ? 20.152 -18.862 15.671 1.00 52.31 273 ASP A O 1
ATOM 2117 N N . GLY A 1 274 ? 19.008 -20.700 16.236 1.00 52.69 274 GLY A N 1
ATOM 2118 C CA . GLY A 1 274 ? 17.792 -20.333 15.497 1.00 52.69 274 GLY A CA 1
ATOM 2119 C C . GLY A 1 274 ? 17.092 -19.107 16.096 1.00 52.69 274 GLY A C 1
ATOM 2120 O O . GLY A 1 274 ? 16.585 -18.245 15.371 1.00 52.69 274 GLY A O 1
ATOM 2121 N N . SER A 1 275 ? 17.157 -18.975 17.424 1.00 62.00 275 SER A N 1
ATOM 2122 C CA . SER A 1 275 ? 16.671 -17.813 18.179 1.00 62.00 275 SER A CA 1
ATOM 2123 C C . SER A 1 275 ? 17.433 -16.526 17.825 1.00 62.00 275 SER A C 1
ATOM 2125 O O . SER A 1 275 ? 16.823 -15.473 17.598 1.00 62.00 275 SER A O 1
ATOM 2127 N N . ALA A 1 276 ? 18.763 -16.604 17.685 1.00 68.50 276 ALA A N 1
ATOM 2128 C CA . ALA A 1 276 ? 19.605 -15.458 17.342 1.00 68.50 276 ALA A CA 1
ATOM 2129 C C . ALA A 1 276 ? 19.368 -14.964 15.904 1.00 68.50 276 ALA A C 1
ATOM 2131 O O . ALA A 1 276 ? 19.204 -13.758 15.683 1.00 68.50 276 ALA A O 1
ATOM 2132 N N . ALA A 1 277 ? 19.280 -15.877 14.931 1.00 66.62 277 ALA A N 1
ATOM 2133 C CA . ALA A 1 277 ? 19.005 -15.539 13.532 1.00 66.62 277 ALA A CA 1
ATOM 2134 C C . ALA A 1 277 ? 17.598 -14.940 13.335 1.00 66.62 277 ALA A C 1
ATOM 2136 O O . ALA A 1 277 ? 17.429 -13.958 12.600 1.00 66.62 277 ALA A O 1
ATOM 2137 N N . LEU A 1 278 ? 16.591 -15.479 14.033 1.00 68.19 278 LEU A N 1
ATOM 2138 C CA . LEU A 1 278 ? 15.227 -14.948 14.039 1.00 68.19 278 LEU A CA 1
ATOM 2139 C C . LEU A 1 278 ? 15.169 -13.544 14.662 1.00 68.19 278 LEU A C 1
ATOM 2141 O O . LEU A 1 278 ? 14.555 -12.636 14.098 1.00 68.19 278 LEU A O 1
ATOM 2145 N N . SER A 1 279 ? 15.823 -13.359 15.812 1.00 74.06 279 SER A N 1
ATOM 2146 C CA . SER A 1 279 ? 15.907 -12.077 16.520 1.00 74.06 279 SER A CA 1
ATOM 2147 C C . SER A 1 279 ? 16.587 -11.003 15.668 1.00 74.06 279 SER A C 1
ATOM 2149 O O . SER A 1 279 ? 16.051 -9.906 15.499 1.00 74.06 279 SER A O 1
ATOM 2151 N N . LEU A 1 280 ? 17.721 -11.337 15.043 1.00 74.44 280 LEU A N 1
ATOM 2152 C CA . LEU A 1 280 ? 18.429 -10.435 14.137 1.00 74.44 280 LEU A CA 1
ATOM 2153 C C . LEU A 1 280 ? 17.551 -10.035 12.947 1.00 74.44 280 LEU A C 1
ATOM 2155 O O . LEU A 1 280 ? 17.467 -8.855 12.612 1.00 74.44 280 LEU A O 1
ATOM 2159 N N . SER A 1 281 ? 16.878 -11.002 12.323 1.00 67.31 281 SER A N 1
ATOM 2160 C CA . SER A 1 281 ? 16.043 -10.758 11.146 1.00 67.31 281 SER A CA 1
ATOM 2161 C C . SER A 1 281 ? 14.809 -9.910 11.481 1.00 67.31 281 SER A C 1
ATOM 2163 O O . SER A 1 281 ? 14.485 -8.987 10.734 1.00 67.31 281 SER A O 1
ATOM 2165 N N . ARG A 1 282 ? 14.177 -10.126 12.644 1.00 69.88 282 ARG A N 1
ATOM 2166 C CA . ARG A 1 282 ? 13.116 -9.241 13.165 1.00 69.88 282 ARG A CA 1
ATOM 2167 C C . ARG A 1 282 ? 13.624 -7.821 13.382 1.00 69.88 282 ARG A C 1
ATOM 2169 O O . ARG A 1 282 ? 13.007 -6.869 12.912 1.00 69.88 282 ARG A O 1
ATOM 2176 N N . ARG A 1 283 ? 14.792 -7.680 14.008 1.00 76.75 283 ARG A N 1
ATOM 2177 C CA . ARG A 1 283 ? 15.393 -6.372 14.283 1.00 76.75 283 ARG A CA 1
ATOM 2178 C C . ARG A 1 283 ? 15.785 -5.624 13.008 1.00 76.75 283 ARG A C 1
ATOM 2180 O O . ARG A 1 283 ? 15.677 -4.403 12.972 1.00 76.75 283 ARG A O 1
ATOM 2187 N N . LYS A 1 284 ? 16.182 -6.336 11.943 1.00 73.88 284 LYS A N 1
ATOM 2188 C CA . LYS A 1 284 ? 16.357 -5.752 10.601 1.00 73.88 284 LYS A CA 1
ATOM 2189 C C . LYS A 1 284 ? 15.035 -5.195 10.062 1.00 73.88 284 LYS A C 1
ATOM 2191 O O . LYS A 1 284 ? 15.015 -4.058 9.603 1.00 73.88 284 LYS A O 1
ATOM 2196 N N . VAL A 1 285 ? 13.941 -5.961 10.139 1.00 68.56 285 VAL A N 1
ATOM 2197 C CA . VAL A 1 285 ? 12.610 -5.508 9.684 1.00 68.56 285 VAL A CA 1
ATOM 2198 C C . VAL A 1 285 ? 12.160 -4.263 10.452 1.00 68.56 285 VAL A C 1
ATOM 2200 O O . VAL A 1 285 ? 11.749 -3.285 9.829 1.00 68.56 285 VAL A O 1
ATOM 2203 N N . GLU A 1 286 ? 12.288 -4.265 11.780 1.00 71.06 286 GLU A N 1
ATOM 2204 C CA . GLU A 1 286 ? 11.965 -3.111 12.632 1.00 71.06 286 GLU A CA 1
ATOM 2205 C C . GLU A 1 286 ? 12.808 -1.884 12.267 1.00 71.06 286 GLU A C 1
ATOM 2207 O O . GLU A 1 286 ? 12.263 -0.802 12.050 1.00 71.06 286 GLU A O 1
ATOM 2212 N N . LEU A 1 287 ? 14.128 -2.055 12.131 1.00 76.94 287 LEU A N 1
ATOM 2213 C CA . LEU A 1 287 ? 15.044 -0.973 11.780 1.00 76.94 287 LEU A CA 1
ATOM 2214 C C . LEU A 1 287 ? 14.703 -0.361 10.417 1.00 76.94 287 LEU A C 1
ATOM 2216 O O . LEU A 1 287 ? 14.595 0.859 10.309 1.00 76.94 287 LEU A O 1
ATOM 2220 N N . PHE A 1 288 ? 14.509 -1.183 9.383 1.00 70.12 288 PHE A N 1
ATOM 2221 C CA . PHE A 1 288 ? 14.185 -0.690 8.042 1.00 70.12 288 PHE A CA 1
ATOM 2222 C C . PHE A 1 288 ? 12.801 -0.039 7.983 1.00 70.12 288 PHE A C 1
ATOM 2224 O O . PHE A 1 288 ? 12.627 0.969 7.299 1.00 70.12 288 PHE A O 1
ATOM 2231 N N . THR A 1 289 ? 11.834 -0.556 8.744 1.00 67.19 289 THR A N 1
ATOM 2232 C CA . THR A 1 289 ? 10.507 0.063 8.870 1.00 67.19 289 THR A CA 1
ATOM 2233 C C . THR A 1 289 ? 10.600 1.421 9.566 1.00 67.19 289 THR A C 1
ATOM 2235 O O . THR A 1 289 ? 10.021 2.396 9.091 1.00 67.19 289 THR A O 1
ATOM 2238 N N . SER A 1 290 ? 11.382 1.525 10.645 1.00 71.56 290 SER A N 1
ATOM 2239 C CA . SER A 1 290 ? 11.631 2.797 11.333 1.00 71.56 290 SER A CA 1
ATOM 2240 C C . SER A 1 290 ? 12.309 3.814 10.414 1.00 71.56 290 SER A C 1
ATOM 2242 O O . SER A 1 290 ? 11.891 4.968 10.368 1.00 71.56 290 SER A O 1
ATOM 2244 N N . GLN A 1 291 ? 13.316 3.389 9.644 1.00 72.00 291 GLN A N 1
ATOM 2245 C CA . GLN A 1 291 ? 13.997 4.251 8.674 1.00 72.00 291 GLN A CA 1
ATOM 2246 C C . GLN A 1 291 ? 13.051 4.756 7.585 1.00 72.00 291 GLN A C 1
ATOM 2248 O O . GLN A 1 291 ? 13.148 5.919 7.188 1.00 72.00 291 GLN A O 1
ATOM 2253 N N . LEU A 1 292 ? 12.129 3.909 7.113 1.00 69.69 292 LEU A N 1
ATOM 2254 C CA . LEU A 1 292 ? 11.106 4.308 6.148 1.00 69.69 292 LEU A CA 1
ATOM 2255 C C . LEU A 1 292 ? 10.205 5.399 6.738 1.00 69.69 292 LEU A C 1
ATOM 2257 O O . LEU A 1 292 ? 10.021 6.450 6.124 1.00 69.69 292 LEU A O 1
ATOM 2261 N N . ASN A 1 293 ? 9.704 5.174 7.954 1.00 67.38 293 ASN A N 1
ATOM 2262 C CA . ASN A 1 293 ? 8.824 6.113 8.645 1.00 67.38 293 ASN A CA 1
ATOM 2263 C C . ASN A 1 293 ? 9.506 7.469 8.903 1.00 67.38 293 ASN A C 1
ATOM 2265 O O . ASN A 1 293 ? 8.888 8.507 8.679 1.00 67.38 293 ASN A O 1
ATOM 2269 N N . GLU A 1 294 ? 10.782 7.473 9.305 1.00 74.25 294 GLU A N 1
ATOM 2270 C CA . GLU A 1 294 ? 11.564 8.696 9.544 1.00 74.25 294 GLU A CA 1
ATOM 2271 C C . GLU A 1 294 ? 11.904 9.447 8.243 1.00 74.25 294 GLU A C 1
ATOM 2273 O O . GLU A 1 294 ? 11.884 10.678 8.200 1.00 74.25 294 GLU A O 1
ATOM 2278 N N . SER A 1 295 ? 12.179 8.721 7.155 1.00 68.56 295 SER A N 1
ATOM 2279 C CA . SER A 1 295 ? 12.597 9.321 5.878 1.00 68.56 295 SER A CA 1
ATOM 2280 C C . SER A 1 295 ? 11.438 9.950 5.101 1.00 68.56 295 SER A C 1
ATOM 2282 O O . SER A 1 295 ? 11.633 10.941 4.394 1.00 68.56 295 SER A O 1
ATOM 2284 N N . ASN A 1 296 ? 10.226 9.402 5.221 1.00 66.56 296 ASN A N 1
ATOM 2285 C CA . ASN A 1 296 ? 9.043 9.853 4.481 1.00 66.56 296 ASN A CA 1
ATOM 2286 C C . ASN A 1 296 ? 8.753 11.370 4.576 1.00 66.56 296 ASN A C 1
ATOM 2288 O O . ASN A 1 296 ? 8.575 11.995 3.521 1.00 66.56 296 ASN A O 1
ATOM 2292 N N . PRO A 1 297 ? 8.720 12.007 5.767 1.00 67.81 297 PRO A N 1
ATOM 2293 C CA . PRO A 1 297 ? 8.476 13.449 5.865 1.00 67.81 297 PRO A CA 1
ATOM 2294 C C . PRO A 1 297 ? 9.599 14.285 5.236 1.00 67.81 297 PRO A C 1
ATOM 2296 O O . PRO A 1 297 ? 9.322 15.283 4.572 1.00 67.81 297 PRO A O 1
ATOM 2299 N N . ILE A 1 298 ? 10.859 13.858 5.369 1.00 72.12 298 ILE A N 1
ATOM 2300 C CA . ILE A 1 298 ? 12.020 14.566 4.804 1.00 72.12 298 ILE A CA 1
ATOM 2301 C C . ILE A 1 298 ? 11.961 14.551 3.276 1.00 72.12 298 ILE A C 1
ATOM 2303 O O . ILE A 1 298 ? 12.108 15.586 2.627 1.00 72.12 298 ILE A O 1
ATOM 2307 N N . LEU A 1 299 ? 11.710 13.383 2.685 1.00 67.75 299 LEU A N 1
ATOM 2308 C CA . LEU A 1 299 ? 11.628 13.245 1.232 1.00 67.75 299 LEU A CA 1
ATOM 2309 C C . LEU A 1 299 ? 10.426 13.992 0.651 1.00 67.75 299 LEU A C 1
ATOM 2311 O O . LEU A 1 299 ? 10.496 14.498 -0.467 1.00 67.75 299 LEU A O 1
ATOM 2315 N N . THR A 1 300 ? 9.343 14.090 1.424 1.00 66.94 300 THR A N 1
ATOM 2316 C CA . THR A 1 300 ? 8.187 14.912 1.065 1.00 66.94 300 THR A CA 1
ATOM 2317 C C . THR A 1 300 ? 8.569 16.382 0.975 1.00 66.94 300 THR A C 1
ATOM 2319 O O . THR A 1 300 ? 8.348 16.994 -0.065 1.00 66.94 300 THR A O 1
ATOM 2322 N N . ALA A 1 301 ? 9.263 16.907 1.987 1.00 68.88 301 ALA A N 1
ATOM 2323 C CA . ALA A 1 301 ? 9.740 18.286 1.972 1.00 68.88 301 ALA A CA 1
ATOM 2324 C C . ALA A 1 301 ? 10.699 18.576 0.799 1.00 68.88 301 ALA A C 1
ATOM 2326 O O . ALA A 1 301 ? 10.637 19.652 0.207 1.00 68.88 301 ALA A O 1
ATOM 2327 N N . ILE A 1 302 ? 11.558 17.618 0.427 1.00 67.12 302 ILE A N 1
ATOM 2328 C CA . ILE A 1 302 ? 12.444 17.748 -0.744 1.00 67.12 302 ILE A CA 1
ATOM 2329 C C . ILE A 1 302 ? 11.630 17.823 -2.044 1.00 67.12 302 ILE A C 1
ATOM 2331 O O . ILE A 1 302 ? 11.872 18.715 -2.857 1.00 67.12 302 ILE A O 1
ATOM 2335 N N . SER A 1 303 ? 10.655 16.926 -2.239 1.00 64.12 303 SER A N 1
ATOM 2336 C CA . SER A 1 303 ? 9.789 16.937 -3.430 1.00 64.12 303 SER A CA 1
ATOM 2337 C C . SER A 1 303 ? 9.004 18.250 -3.548 1.00 64.12 303 SER A C 1
ATOM 2339 O O . SER A 1 303 ? 8.938 18.861 -4.622 1.00 64.12 303 SER A O 1
ATOM 2341 N N . ASP A 1 304 ? 8.468 18.740 -2.428 1.00 67.06 304 ASP A N 1
ATOM 2342 C CA . ASP A 1 304 ? 7.722 19.998 -2.378 1.00 67.06 304 ASP A CA 1
ATOM 2343 C C . ASP A 1 304 ? 8.614 21.197 -2.729 1.00 67.06 304 ASP A C 1
ATOM 2345 O O . ASP A 1 304 ? 8.207 22.063 -3.511 1.00 67.06 304 ASP A O 1
ATOM 2349 N N . ALA A 1 305 ? 9.851 21.223 -2.220 1.00 69.62 305 ALA A N 1
ATOM 2350 C CA . ALA A 1 305 ? 10.831 22.259 -2.535 1.00 69.62 305 ALA A CA 1
ATOM 2351 C C . ALA A 1 305 ? 11.210 22.261 -4.026 1.00 69.62 305 ALA A C 1
ATOM 2353 O O . ALA A 1 305 ? 11.159 23.315 -4.659 1.00 69.62 305 ALA A O 1
ATOM 2354 N N . MET A 1 306 ? 11.495 21.092 -4.614 1.00 62.66 306 MET A N 1
ATOM 2355 C CA . MET A 1 306 ? 11.783 20.962 -6.053 1.00 62.66 306 MET A CA 1
ATOM 2356 C C . MET A 1 306 ? 10.596 21.408 -6.920 1.00 62.66 306 MET A C 1
ATOM 2358 O O . MET A 1 306 ? 10.764 22.036 -7.965 1.00 62.66 306 MET A O 1
ATOM 2362 N N . THR A 1 307 ? 9.369 21.116 -6.481 1.00 63.25 307 THR A N 1
ATOM 2363 C CA . THR A 1 307 ? 8.153 21.595 -7.152 1.00 63.25 307 THR A CA 1
ATOM 2364 C C . THR A 1 307 ? 8.044 23.119 -7.086 1.00 63.25 307 THR A C 1
ATOM 2366 O O . THR A 1 307 ? 7.692 23.767 -8.073 1.00 63.25 307 THR A O 1
ATOM 2369 N N . ALA A 1 308 ? 8.305 23.705 -5.915 1.00 66.06 308 ALA A N 1
ATOM 2370 C CA . ALA A 1 308 ? 8.264 25.149 -5.722 1.00 66.06 308 ALA A CA 1
ATOM 2371 C C . ALA A 1 308 ? 9.309 25.868 -6.589 1.00 66.06 308 ALA A C 1
ATOM 2373 O O . ALA A 1 308 ? 8.975 26.874 -7.214 1.00 66.06 308 ALA A O 1
ATOM 2374 N N . GLU A 1 309 ? 10.518 25.315 -6.689 1.00 67.44 309 GLU A N 1
ATOM 2375 C CA . GLU A 1 309 ? 11.583 25.796 -7.573 1.00 67.44 309 GLU A CA 1
ATOM 2376 C C . GLU A 1 309 ? 11.140 25.793 -9.044 1.00 67.44 309 GLU A C 1
ATOM 2378 O O . GLU A 1 309 ? 11.160 26.842 -9.687 1.00 67.44 309 GLU A O 1
ATOM 2383 N N . GLY A 1 310 ? 10.614 24.671 -9.553 1.00 63.03 310 GLY A N 1
ATOM 2384 C CA . GLY A 1 310 ? 10.145 24.586 -10.944 1.00 63.03 310 GLY A CA 1
ATOM 2385 C C . GLY A 1 310 ? 9.008 25.566 -11.276 1.00 63.03 310 GLY A C 1
ATOM 2386 O O . GLY A 1 310 ? 8.955 26.133 -12.373 1.00 63.03 310 GLY A O 1
ATOM 2387 N N . ARG A 1 311 ? 8.109 25.833 -10.316 1.00 62.25 311 ARG A N 1
ATOM 2388 C CA . ARG A 1 311 ? 7.079 26.879 -10.463 1.00 62.25 311 ARG A CA 1
ATOM 2389 C C . ARG A 1 311 ? 7.688 28.279 -10.509 1.00 62.25 311 ARG A C 1
ATOM 2391 O O . ARG A 1 311 ? 7.268 29.090 -11.333 1.00 62.25 311 ARG A O 1
ATOM 2398 N N . ALA A 1 312 ? 8.666 28.564 -9.652 1.00 67.81 312 ALA A N 1
ATOM 2399 C CA . ALA A 1 312 ? 9.348 29.854 -9.637 1.00 67.81 312 ALA A CA 1
ATOM 2400 C C . ALA A 1 312 ? 10.090 30.113 -10.958 1.00 67.81 312 ALA A C 1
ATOM 2402 O O . ALA A 1 312 ? 9.959 31.198 -11.518 1.00 67.81 312 ALA A O 1
ATOM 2403 N N . GLU A 1 313 ? 10.792 29.116 -11.501 1.00 62.09 313 GLU A N 1
ATOM 2404 C CA . GLU A 1 313 ? 11.458 29.221 -12.807 1.00 62.09 313 GLU A CA 1
ATOM 2405 C C . GLU A 1 313 ? 10.477 29.481 -13.951 1.00 62.09 313 GLU A C 1
ATOM 2407 O O . GLU A 1 313 ? 10.737 30.323 -14.810 1.00 62.09 313 GLU A O 1
ATOM 2412 N N . THR A 1 314 ? 9.332 28.795 -13.957 1.00 63.72 314 THR A N 1
ATOM 2413 C CA . THR A 1 314 ? 8.302 29.001 -14.986 1.00 63.72 314 THR A CA 1
ATOM 2414 C C . THR A 1 314 ? 7.754 30.428 -14.933 1.00 63.72 314 THR A C 1
ATOM 2416 O O . THR A 1 314 ? 7.624 31.073 -15.968 1.00 63.72 314 THR A O 1
ATOM 2419 N N . ASN A 1 315 ? 7.507 30.952 -13.728 1.00 64.62 315 ASN A N 1
ATOM 2420 C CA . ASN A 1 315 ? 6.997 32.310 -13.530 1.00 64.62 315 ASN A CA 1
ATOM 2421 C C . ASN A 1 315 ? 8.026 33.405 -13.849 1.00 64.62 315 ASN A C 1
ATOM 2423 O O . ASN A 1 315 ? 7.631 34.508 -14.200 1.00 64.62 315 ASN A O 1
ATOM 2427 N N . MET A 1 316 ? 9.328 33.136 -13.706 1.00 64.50 316 MET A N 1
ATOM 2428 C CA . MET A 1 316 ? 10.382 34.090 -14.087 1.00 64.50 316 MET A CA 1
ATOM 2429 C C . MET A 1 316 ? 10.585 34.181 -15.605 1.00 64.50 316 MET A C 1
ATOM 2431 O O . MET A 1 316 ? 11.103 35.185 -16.089 1.00 64.50 316 MET A O 1
ATOM 2435 N N . ASN A 1 317 ? 10.215 33.130 -16.338 1.00 54.09 317 ASN A N 1
ATOM 2436 C CA . ASN A 1 317 ? 10.387 33.030 -17.788 1.00 54.09 317 ASN A CA 1
ATOM 2437 C C . ASN A 1 317 ? 9.106 33.353 -18.586 1.00 54.09 317 ASN A C 1
ATOM 2439 O O . ASN A 1 317 ? 9.140 33.286 -19.817 1.00 54.09 317 ASN A O 1
ATOM 2443 N N . ALA A 1 318 ? 8.003 33.672 -17.902 1.00 50.84 318 ALA A N 1
ATOM 2444 C CA . ALA A 1 318 ? 6.726 34.114 -18.468 1.00 50.84 318 ALA A CA 1
ATOM 2445 C C . ALA A 1 318 ? 6.594 35.642 -18.397 1.00 50.84 318 ALA A C 1
ATOM 2447 O O . ALA A 1 318 ? 6.053 36.221 -19.367 1.00 50.84 318 ALA A O 1
#

Sequence (318 aa):
HSQHLMLVRPNAAIYIYLYIYCASTRHVHGFLEEIGQGVQHVASRVDDLVGFVQRGNDYRRITGEGFTFLNIPRSYYGVLSSEMLHDRASLSSECADAVLSACEDAGICSSDGAVDLVISREGVGNALDEIMSKRERGEEYVEKKKDVLETLMRSRYANLYSLLKDNLSEESYLGIVRNQILVDVQGEDLLFQIFTCNVLQREAGDEAPFLEFIQRVCSECSAGPDGCPLPVKPGCGGFGIRNFLTLFLSIEVSKAMRECSLAKSTGGDDDDDGSAALSLSRRKVELFTSQLNESNPILTAISDAMTAEGRAETNMNA

pLDDT: mean 78.57, std 16.87, range [29.86, 97.62]

Organism: NCBI:txid265563